Protein AF-0000000076768843 (afdb_homodimer)

Radius of gyration: 20.79 Å; Cα contacts (8 Å, |Δi|>4): 645; chains: 2; bounding box: 38×61×47 Å

Solvent-accessible surface area (backbone atoms only — not comparable to full-atom values): 15552 Å² total; per-residue (Å²): 114,52,64,66,60,88,58,56,48,59,50,35,36,60,48,78,39,73,92,72,39,29,38,36,39,28,27,37,44,60,43,78,87,38,67,31,44,50,53,32,67,60,35,34,80,82,42,64,32,81,47,98,93,31,32,27,40,37,22,38,43,51,26,18,52,49,50,48,65,72,40,31,65,60,53,24,51,49,42,67,75,37,71,83,39,30,41,36,27,23,18,32,33,56,12,6,32,27,20,50,36,32,46,52,53,42,62,76,40,32,72,73,41,51,86,57,49,66,92,40,39,36,20,48,18,36,44,46,38,73,44,57,32,67,71,47,52,60,74,39,47,87,35,44,45,71,47,58,81,59,84,69,115,114,51,67,64,61,88,58,56,46,57,50,37,37,61,48,79,39,73,92,72,38,28,38,37,39,28,27,38,46,62,42,77,85,38,68,32,46,50,53,32,67,64,34,33,80,84,44,62,32,80,48,96,94,31,32,26,39,38,22,38,43,51,26,18,51,49,50,47,67,71,40,32,65,60,51,25,51,50,43,67,76,38,70,84,39,30,41,36,26,24,18,32,33,56,12,6,33,26,20,50,37,30,46,53,54,41,62,77,39,31,72,71,38,51,86,58,49,65,92,40,38,36,23,48,18,35,42,47,37,72,45,58,32,67,71,46,53,60,72,40,47,88,34,46,46,72,45,56,82,60,83,65,116

InterPro domains:
  IPR002921 Fungal lipase-type domain [PF01764] (24-148)
  IPR029058 Alpha/Beta hydrolase fold [G3DSA:3.40.50.1820] (6-151)
  IPR029058 Alpha/Beta hydrolase fold [SSF53474] (10-149)

Secondary structure (DSSP, 8-state):
-----TTTS--EEEEEEGGGTEEEEEE----TT-HHHHHHHH--TTSEEEETTEEEEHHHHHHHHHHHHHHHHHHHHHHHH-TT-EEEEEEETHHHHHHHHHHHHHHHTGGGGSS--GGGEEEEEES----B-HHHHHHTTTTEEEE--TT--/-----TTTS--EEEEEEGGGTEEEEEE----TT-HHHHHHHH--TTSEEEETTEEEEHHHHHHHHHHHHHHHHHHHHHHHH-TT-EEEEEEETHHHHHHHHHHHHHHHTGGGGSS--GGGEEEEEES----B-HHHHHHTTTTEEEE--TT--

Nearest PDB structures (foldseek):
  5tgl-assembly1_A-2  TM=8.351E-01  e=5.893E-08  Rhizomucor miehei
  6qpr-assembly1_A  TM=7.717E-01  e=6.821E-07  Rhizomucor miehei
  3tgl-assembly1_A  TM=6.977E-01  e=1.549E-07  Rhizomucor miehei
  5ap9-assembly1_A  TM=7.609E-01  e=1.504E-05  Thermomyces lanuginosus
  3g7n-assembly1_A  TM=5.847E-01  e=2.362E-05  Penicillium expansum

Foldseek 3Di:
DQPPDAQQFATWDWDADVVQQAIEIEGEAADPPHVSSVVLVPQQVVPFDDDPNWGFRPSLLRSLVVCCVVCLVVLLVVCVVRVPGAYEYEYEASSLSNSVSNLVVCQVVVVSSPPDHNQRAAYEYEQYDPTIDPVVCVVCVNRYHYDYPPPPD/DQPPDAQQFATWDWDADVVQQAIEIEGEAADPPHVSSVVLVPQQVVPFDDDPNWTFRPSLLRSLVVCCVVCLVVLLVVCVVRVPGAYEYEYEASSLSNSVSNLVVCQVVVVSSPPDHNQRAAYEYEQYDPTIDPVVCVVCVNRYHYDYPPPPD

Structure (mmCIF, N/CA/C/O backbone):
data_AF-0000000076768843-model_v1
#
loop_
_entity.id
_entity.type
_entity.pdbx_description
1 polymer 'Fungal lipase-type domain-containing protein'
#
loop_
_atom_site.group_PDB
_atom_site.id
_atom_site.type_symbol
_atom_site.label_atom_id
_atom_site.label_alt_id
_atom_site.label_comp_id
_atom_site.label_asym_id
_atom_site.label_entity_id
_atom_site.label_seq_id
_atom_site.pdbx_PDB_ins_code
_atom_site.Cartn_x
_atom_site.Cartn_y
_atom_site.Cartn_z
_atom_site.occupancy
_atom_site.B_iso_or_equiv
_atom_site.auth_seq_id
_atom_site.auth_comp_id
_atom_site.auth_asym_id
_atom_site.auth_atom_id
_atom_site.p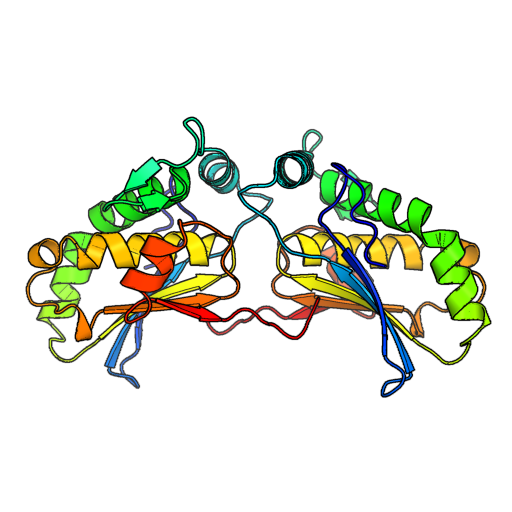dbx_PDB_model_num
ATOM 1 N N . MET A 1 1 ? 18.766 -14.758 -4.762 1 27.73 1 MET A N 1
ATOM 2 C CA . MET A 1 1 ? 19.078 -13.766 -5.781 1 27.73 1 MET A CA 1
ATOM 3 C C . MET A 1 1 ? 17.828 -13.07 -6.285 1 27.73 1 MET A C 1
ATOM 5 O O . MET A 1 1 ? 16.906 -13.727 -6.789 1 27.73 1 MET A O 1
ATOM 9 N N . GLY A 1 2 ? 17.281 -12.133 -5.582 1 39.41 2 GLY A N 1
ATOM 10 C CA . GLY A 1 2 ? 16.156 -11.344 -6.027 1 39.41 2 GLY A CA 1
ATOM 11 C C . GLY A 1 2 ? 16.344 -10.75 -7.41 1 39.41 2 GLY A C 1
ATOM 12 O O . GLY A 1 2 ? 17.297 -10.008 -7.648 1 39.41 2 GLY A O 1
ATOM 13 N N . THR A 1 3 ? 16.141 -11.5 -8.484 1 38.72 3 THR A N 1
ATOM 14 C CA . THR A 1 3 ? 16.234 -10.938 -9.828 1 38.72 3 THR A CA 1
ATOM 15 C C . THR A 1 3 ? 15.281 -9.766 -10 1 38.72 3 THR A C 1
ATOM 17 O O . THR A 1 3 ? 14.086 -9.891 -9.742 1 38.72 3 THR A O 1
ATOM 20 N N . ILE A 1 4 ? 15.773 -8.633 -9.773 1 44.97 4 ILE A N 1
ATOM 21 C CA . ILE A 1 4 ? 15.016 -7.438 -10.117 1 44.97 4 ILE A CA 1
ATOM 22 C C . ILE A 1 4 ? 14.805 -7.379 -11.625 1 44.97 4 ILE A C 1
ATOM 24 O O . ILE A 1 4 ? 15.766 -7.387 -12.398 1 44.97 4 ILE A O 1
ATOM 28 N N . CYS A 1 5 ? 13.82 -8.055 -12.258 1 49.56 5 CYS A N 1
ATOM 29 C CA . CYS A 1 5 ? 13.539 -7.871 -13.672 1 49.56 5 CYS A CA 1
ATOM 30 C C . CYS A 1 5 ? 13 -6.473 -13.953 1 49.56 5 CYS A C 1
ATOM 32 O O . CYS A 1 5 ? 12.047 -6.027 -13.305 1 49.56 5 CYS A O 1
ATOM 34 N N . PRO A 1 6 ? 13.641 -5.715 -14.773 1 53.34 6 PRO A N 1
ATOM 35 C CA . PRO A 1 6 ? 13.344 -4.305 -15.031 1 53.34 6 PRO A CA 1
ATOM 36 C C . PRO A 1 6 ? 12 -4.098 -15.734 1 53.34 6 PRO A C 1
ATOM 38 O O . PRO A 1 6 ? 11.672 -4.824 -16.672 1 53.34 6 PRO A O 1
ATOM 41 N N . GLY A 1 7 ? 10.906 -3.617 -15.125 1 65.25 7 GLY A N 1
ATOM 42 C CA . GLY A 1 7 ? 9.859 -2.822 -15.75 1 65.25 7 GLY A CA 1
ATOM 43 C C . GLY A 1 7 ? 8.516 -3.529 -15.797 1 65.25 7 GLY A C 1
ATOM 44 O O . GLY A 1 7 ? 7.508 -2.934 -16.188 1 65.25 7 GLY A O 1
ATOM 45 N N . ARG A 1 8 ? 8.477 -4.895 -15.367 1 81.44 8 ARG A N 1
ATOM 46 C CA . ARG A 1 8 ? 7.188 -5.527 -15.625 1 81.44 8 ARG A CA 1
ATOM 47 C C . ARG A 1 8 ? 6.457 -5.828 -14.32 1 81.44 8 ARG A C 1
ATOM 49 O O . ARG A 1 8 ? 5.238 -6.02 -14.32 1 81.44 8 ARG A O 1
ATOM 56 N N . VAL A 1 9 ? 7.195 -5.863 -13.281 1 93.19 9 VAL A N 1
ATOM 57 C CA . VAL A 1 9 ? 6.633 -6.176 -11.969 1 93.19 9 VAL A CA 1
ATOM 58 C C . VAL A 1 9 ? 7.441 -5.473 -10.883 1 93.19 9 VAL A C 1
ATOM 60 O O . VAL A 1 9 ? 8.555 -5 -11.133 1 93.19 9 VAL A O 1
ATOM 63 N N . THR A 1 10 ? 6.832 -5.379 -9.734 1 92.88 10 THR A N 1
ATOM 64 C CA . THR A 1 10 ? 7.586 -4.852 -8.602 1 92.88 10 THR A CA 1
ATOM 65 C C . THR A 1 10 ? 8.734 -5.789 -8.234 1 92.88 10 THR A C 1
ATOM 67 O O . THR A 1 10 ? 8.68 -6.988 -8.523 1 92.88 10 THR A O 1
ATOM 70 N N . PRO A 1 11 ? 9.758 -5.215 -7.621 1 92.88 11 PRO A N 1
ATOM 71 C CA . PRO A 1 11 ? 10.852 -6.09 -7.188 1 92.88 11 PRO A CA 1
ATOM 72 C C . PRO A 1 11 ? 10.375 -7.223 -6.285 1 92.88 11 PRO A C 1
ATOM 74 O O . PRO A 1 11 ? 9.43 -7.047 -5.508 1 92.88 11 PRO A O 1
ATOM 77 N N . TYR A 1 12 ? 11 -8.391 -6.441 1 95.75 12 TYR A N 1
ATOM 78 C CA . TYR A 1 12 ? 10.648 -9.539 -5.625 1 95.75 12 TYR A CA 1
ATOM 79 C C . TYR A 1 12 ? 11.867 -10.406 -5.348 1 95.75 12 TYR A C 1
ATOM 81 O O . TYR A 1 12 ? 12.93 -10.195 -5.93 1 95.75 12 TYR A O 1
ATOM 89 N N . LEU A 1 13 ? 11.711 -11.273 -4.355 1 96.44 13 LEU A N 1
ATOM 90 C CA . LEU A 1 13 ? 12.758 -12.234 -4.027 1 96.44 13 LEU A CA 1
ATOM 91 C C . LEU A 1 13 ? 12.156 -13.609 -3.719 1 96.44 13 LEU A C 1
ATOM 93 O O . LEU A 1 13 ? 11.023 -13.703 -3.25 1 96.44 13 LEU A O 1
ATOM 97 N N . VAL A 1 14 ? 12.945 -14.656 -4.078 1 97.75 14 VAL A N 1
ATOM 98 C CA . VAL A 1 14 ? 12.617 -16.031 -3.697 1 97.75 14 VAL A CA 1
ATOM 99 C C . VAL A 1 14 ? 13.625 -16.531 -2.662 1 97.75 14 VAL A C 1
ATOM 101 O O . VAL A 1 14 ? 14.836 -16.375 -2.842 1 97.75 14 VAL A O 1
ATOM 104 N N . TYR A 1 15 ? 13.031 -17.047 -1.556 1 97.5 15 TYR A N 1
ATOM 105 C CA . TYR A 1 15 ? 13.945 -17.594 -0.556 1 97.5 15 TYR A CA 1
ATOM 106 C C . TYR A 1 15 ? 13.344 -18.797 0.142 1 97.5 15 TYR A C 1
ATOM 108 O O . TYR A 1 15 ? 12.133 -19.031 0.067 1 97.5 15 TYR A O 1
ATOM 116 N N . LEU A 1 16 ? 14.242 -19.562 0.798 1 98 16 LEU A N 1
ATOM 117 C CA . LEU A 1 16 ? 13.828 -20.75 1.552 1 98 16 LEU A CA 1
ATOM 118 C C . LEU A 1 16 ? 13.734 -20.438 3.041 1 98 16 LEU A C 1
ATOM 120 O O . LEU A 1 16 ? 14.664 -19.875 3.623 1 98 16 LEU A O 1
ATOM 124 N N . ASP A 1 17 ? 12.57 -20.688 3.59 1 97.94 17 ASP A N 1
ATOM 125 C CA . ASP A 1 17 ? 12.398 -20.656 5.039 1 97.94 17 ASP A CA 1
ATOM 126 C C . ASP A 1 17 ? 12.391 -22.078 5.613 1 97.94 17 ASP A C 1
ATOM 128 O O . ASP A 1 17 ? 11.328 -22.641 5.859 1 97.94 17 ASP A O 1
ATOM 132 N N . HIS A 1 18 ? 13.547 -22.625 5.953 1 97.94 18 HIS A N 1
ATOM 133 C CA . HIS A 1 18 ? 13.688 -24 6.406 1 97.94 18 HIS A CA 1
ATOM 134 C C . HIS A 1 18 ? 13 -24.219 7.75 1 97.94 18 HIS A C 1
ATOM 136 O O . HIS A 1 18 ? 12.445 -25.281 8.016 1 97.94 18 HIS A O 1
ATOM 142 N N . ALA A 1 19 ? 13 -23.188 8.516 1 98.06 19 ALA A N 1
ATOM 143 C CA . ALA A 1 19 ? 12.383 -23.297 9.836 1 98.06 19 ALA A CA 1
ATOM 144 C C . ALA A 1 19 ? 10.891 -23.609 9.727 1 98.06 19 ALA A C 1
ATOM 146 O O . ALA A 1 19 ? 10.328 -24.297 10.578 1 98.06 19 ALA A O 1
ATOM 147 N N . HIS A 1 20 ? 10.297 -23.203 8.664 1 97.88 20 HIS A N 1
ATOM 148 C CA . HIS A 1 20 ? 8.867 -23.406 8.492 1 97.88 20 HIS A CA 1
ATOM 149 C C . HIS A 1 20 ? 8.578 -24.281 7.281 1 97.88 20 HIS A C 1
ATOM 151 O O . HIS A 1 20 ? 7.43 -24.391 6.84 1 97.88 20 HIS A O 1
ATOM 157 N N . ALA A 1 21 ? 9.625 -24.859 6.707 1 98.19 21 ALA A N 1
ATOM 158 C CA . ALA A 1 21 ? 9.5 -25.703 5.523 1 98.19 21 ALA A CA 1
ATOM 159 C C . ALA A 1 21 ? 8.68 -25 4.438 1 98.19 21 ALA A C 1
ATOM 161 O O . ALA A 1 21 ? 7.652 -25.516 4 1 98.19 21 ALA A O 1
ATOM 162 N N . ASP A 1 22 ? 9.281 -23.844 4.008 1 98.5 22 ASP A N 1
ATOM 163 C CA . ASP A 1 22 ? 8.508 -23 3.111 1 98.5 22 ASP A CA 1
ATOM 164 C C . ASP A 1 22 ? 9.406 -22.375 2.035 1 98.5 22 ASP A C 1
ATOM 166 O O . ASP A 1 22 ? 10.531 -21.969 2.316 1 98.5 22 ASP A O 1
ATOM 170 N N . ILE A 1 23 ? 8.93 -22.469 0.828 1 98.38 23 ILE A N 1
ATOM 171 C CA . ILE A 1 23 ? 9.453 -21.672 -0.27 1 98.38 23 ILE A CA 1
ATOM 172 C C . ILE A 1 23 ? 8.641 -20.375 -0.39 1 98.38 23 ILE A C 1
ATOM 174 O O . ILE A 1 23 ? 7.426 -20.422 -0.604 1 98.38 23 ILE A O 1
ATOM 178 N N . VAL A 1 24 ? 9.328 -19.219 -0.281 1 98.56 24 VAL A N 1
ATOM 179 C CA . VAL A 1 24 ? 8.602 -17.953 -0.206 1 98.56 24 VAL A CA 1
ATOM 180 C C . VAL A 1 24 ? 9.016 -17.047 -1.36 1 98.56 24 VAL A C 1
ATOM 182 O O . VAL A 1 24 ? 10.211 -16.891 -1.64 1 98.56 24 VAL A O 1
ATOM 185 N N . LEU A 1 25 ? 8.102 -16.562 -2.121 1 98.19 25 LEU A N 1
ATOM 186 C CA . LEU A 1 25 ? 8.289 -15.453 -3.047 1 98.19 25 LEU A CA 1
ATOM 187 C C . LEU A 1 25 ? 7.613 -14.188 -2.527 1 98.19 25 LEU A C 1
ATOM 189 O O . LEU A 1 25 ? 6.391 -14.148 -2.391 1 98.19 25 LEU A O 1
ATOM 193 N N . ALA A 1 26 ? 8.406 -13.195 -2.244 1 97.19 26 ALA A N 1
ATOM 194 C CA . ALA A 1 26 ? 7.922 -11.961 -1.631 1 97.19 26 ALA A CA 1
ATOM 195 C C . ALA A 1 26 ? 8.047 -10.781 -2.594 1 97.19 26 ALA A C 1
ATOM 197 O O . ALA A 1 26 ? 9.102 -10.578 -3.199 1 97.19 26 ALA A O 1
ATOM 198 N N . LEU A 1 27 ? 6.961 -10.047 -2.654 1 95.56 27 LEU A N 1
ATOM 199 C CA . LEU A 1 27 ? 6.906 -8.922 -3.582 1 95.56 27 LEU A CA 1
ATOM 200 C C . LEU A 1 27 ? 6.863 -7.598 -2.83 1 95.56 27 LEU A C 1
ATOM 202 O O . LEU A 1 27 ? 6.113 -7.453 -1.862 1 95.56 27 LEU A O 1
ATOM 206 N N . ARG A 1 28 ? 7.672 -6.703 -3.363 1 91.75 28 ARG A N 1
ATOM 207 C CA . ARG A 1 28 ? 7.727 -5.363 -2.791 1 91.75 28 ARG A CA 1
ATOM 208 C C . ARG A 1 28 ? 6.488 -4.555 -3.172 1 91.75 28 ARG A C 1
ATOM 210 O O . ARG A 1 28 ? 5.91 -4.762 -4.242 1 91.75 28 ARG A O 1
ATOM 217 N N . GLY A 1 29 ? 6.125 -3.602 -2.342 1 91.81 29 GLY A N 1
ATOM 218 C CA . GLY A 1 29 ? 5.039 -2.68 -2.633 1 91.81 29 GLY A CA 1
ATOM 219 C C . GLY A 1 29 ? 5.414 -1.619 -3.65 1 91.81 29 GLY A C 1
ATOM 220 O O . GLY A 1 29 ? 6.539 -1.599 -4.148 1 91.81 29 GLY A O 1
ATOM 221 N N . PHE A 1 30 ? 4.434 -0.748 -3.824 1 90.62 30 PHE A N 1
ATOM 222 C CA . PHE A 1 30 ? 4.602 0.319 -4.805 1 90.62 30 PHE A CA 1
ATOM 223 C C . PHE A 1 30 ? 5.73 1.256 -4.398 1 90.62 30 PHE A C 1
ATOM 225 O O . PHE A 1 30 ? 5.852 1.62 -3.227 1 90.62 30 PHE A O 1
ATOM 232 N N . ASN A 1 31 ? 6.512 1.598 -5.336 1 88.69 31 ASN A N 1
ATOM 233 C CA . ASN A 1 31 ? 7.59 2.568 -5.168 1 88.69 31 ASN A CA 1
ATOM 234 C C . ASN A 1 31 ? 7.375 3.801 -6.043 1 88.69 31 ASN A C 1
ATOM 236 O O . ASN A 1 31 ? 7.438 3.719 -7.27 1 88.69 31 ASN A O 1
ATOM 240 N N . LEU A 1 32 ? 7.188 4.902 -5.355 1 88.31 32 LEU A N 1
ATOM 241 C CA . LEU A 1 32 ? 6.871 6.156 -6.031 1 88.31 32 LEU A CA 1
ATOM 242 C C . LEU A 1 32 ? 7.992 6.566 -6.977 1 88.31 32 LEU A C 1
ATOM 244 O O . LEU A 1 32 ? 7.789 7.398 -7.867 1 88.31 32 LEU A O 1
ATOM 248 N N . GLY A 1 33 ? 9.188 6.082 -6.812 1 84.19 33 GLY A N 1
ATOM 249 C CA . GLY A 1 33 ? 10.328 6.453 -7.633 1 84.19 33 GLY A CA 1
ATOM 250 C C . GLY A 1 33 ? 10.562 5.504 -8.797 1 84.19 33 GLY A C 1
ATOM 251 O O . GLY A 1 33 ? 11.5 5.684 -9.57 1 84.19 33 GLY A O 1
ATOM 252 N N . ARG A 1 34 ? 9.695 4.547 -8.953 1 87.94 34 ARG A N 1
ATOM 253 C CA . ARG A 1 34 ? 9.898 3.527 -9.977 1 87.94 34 ARG A CA 1
ATOM 254 C C . ARG A 1 34 ? 8.836 3.629 -11.07 1 87.94 34 ARG A C 1
ATOM 256 O O . ARG A 1 34 ? 7.664 3.318 -10.836 1 87.94 34 ARG A O 1
ATOM 263 N N . GLU A 1 35 ? 9.234 3.877 -12.289 1 87 35 GLU A N 1
ATOM 264 C CA . GLU A 1 35 ? 8.328 4.078 -13.422 1 87 35 GLU A CA 1
ATOM 265 C C . GLU A 1 35 ? 7.57 2.795 -13.758 1 87 35 GLU A C 1
ATOM 267 O O . GLU A 1 35 ? 6.406 2.84 -14.156 1 87 35 GLU A O 1
ATOM 272 N N . SER A 1 36 ? 8.227 1.713 -13.602 1 90.06 36 SER A N 1
ATOM 273 C CA . SER A 1 36 ? 7.605 0.437 -13.945 1 90.06 36 SER A CA 1
ATOM 274 C C . SER A 1 36 ? 6.426 0.131 -13.023 1 90.06 36 SER A C 1
ATOM 276 O O . SER A 1 36 ? 5.449 -0.489 -13.453 1 90.06 36 SER A O 1
ATOM 278 N N . ASP A 1 37 ? 6.543 0.549 -11.82 1 90.81 37 ASP A N 1
ATOM 279 C CA . ASP A 1 37 ? 5.434 0.345 -10.891 1 90.81 37 ASP A CA 1
ATOM 280 C C . ASP A 1 37 ? 4.211 1.151 -11.312 1 90.81 37 ASP A C 1
ATOM 282 O O . ASP A 1 37 ? 3.074 0.696 -11.156 1 90.81 37 ASP A O 1
ATOM 286 N N . TYR A 1 38 ? 4.48 2.312 -11.914 1 89.31 38 TYR A N 1
ATOM 287 C CA . TYR A 1 38 ? 3.381 3.111 -12.445 1 89.31 38 TYR A CA 1
ATOM 288 C C . TYR A 1 38 ? 2.74 2.426 -13.648 1 89.31 38 TYR A C 1
ATOM 290 O O . TYR A 1 38 ? 1.514 2.381 -13.766 1 89.31 38 TYR A O 1
ATOM 298 N N . ALA A 1 39 ? 3.611 1.965 -14.461 1 89.94 39 ALA A N 1
ATOM 299 C CA . ALA A 1 39 ? 3.105 1.291 -15.656 1 89.94 39 ALA A CA 1
ATOM 300 C C . ALA A 1 39 ? 2.223 0.104 -15.281 1 89.94 39 ALA A C 1
ATOM 302 O O . ALA A 1 39 ? 1.164 -0.102 -15.883 1 89.94 39 ALA A O 1
ATOM 303 N N . LEU A 1 40 ? 2.619 -0.631 -14.289 1 91 40 LEU A N 1
ATOM 304 C CA . LEU A 1 40 ? 1.867 -1.772 -13.781 1 91 40 LEU A CA 1
ATOM 305 C C . LEU A 1 40 ? 0.515 -1.331 -13.234 1 91 40 LEU A C 1
ATOM 307 O O . LEU A 1 40 ? -0.517 -1.918 -13.562 1 91 40 LEU A O 1
ATOM 311 N N . LEU A 1 41 ? 0.583 -0.348 -12.492 1 89.44 41 LEU A N 1
ATOM 312 C CA . LEU A 1 41 ? -0.604 0.179 -11.828 1 89.44 41 LEU A CA 1
ATOM 313 C C . LEU A 1 41 ? -1.596 0.734 -12.844 1 89.44 41 LEU A C 1
ATOM 315 O O . LEU A 1 41 ? -2.809 0.568 -12.688 1 89.44 41 LEU A O 1
ATOM 319 N N . LEU A 1 42 ? -1.093 1.28 -13.867 1 89.38 42 LEU A N 1
ATOM 320 C CA . LEU A 1 42 ? -1.926 2.008 -14.82 1 89.38 42 LEU A CA 1
ATOM 321 C C . LEU A 1 42 ? -2.455 1.072 -15.898 1 89.38 42 LEU A C 1
ATOM 323 O O . LEU A 1 42 ? -3.344 1.447 -16.672 1 89.38 42 LEU A O 1
ATOM 327 N N . ASP A 1 43 ? -1.89 -0.023 -15.852 1 87.75 43 ASP A N 1
ATOM 328 C CA . ASP A 1 43 ? -2.336 -0.99 -16.844 1 87.75 43 ASP A CA 1
ATOM 329 C C . ASP A 1 43 ? -3.648 -1.646 -16.422 1 87.75 43 ASP A C 1
ATOM 331 O O . ASP A 1 43 ? -3.652 -2.768 -15.914 1 87.75 43 ASP A O 1
ATOM 335 N N . ASN A 1 44 ? -4.668 -0.876 -16.422 1 77.56 44 ASN A N 1
ATOM 336 C CA . ASN A 1 44 ? -5.992 -1.432 -16.156 1 77.56 44 ASN A CA 1
ATOM 337 C C . ASN A 1 44 ? -6.965 -1.093 -17.281 1 77.56 44 ASN A C 1
ATOM 339 O O . ASN A 1 44 ? -8.18 -1.076 -17.078 1 77.56 44 ASN A O 1
ATOM 343 N N . ARG A 1 45 ? -6.332 -0.437 -18.531 1 57.78 45 ARG A N 1
ATOM 344 C CA . ARG A 1 45 ? -7.082 0.083 -19.672 1 57.78 45 ARG A CA 1
ATOM 345 C C . ARG A 1 45 ? -8.383 -0.691 -19.859 1 57.78 45 ARG A C 1
ATOM 347 O O . ARG A 1 45 ? -9.406 -0.111 -20.219 1 57.78 45 ARG A O 1
ATOM 354 N N . LEU A 1 46 ? -8.219 -1.842 -20.188 1 48.28 46 LEU A N 1
ATOM 355 C CA . LEU A 1 46 ? -9.492 -2.404 -20.609 1 48.28 46 LEU A CA 1
ATOM 356 C C . LEU A 1 46 ? -10.398 -2.641 -19.406 1 48.28 46 LEU A C 1
ATOM 358 O O . LEU A 1 46 ? -11.422 -3.326 -19.516 1 48.28 46 LEU A O 1
ATOM 362 N N . GLY A 1 47 ? -10.234 -1.976 -18.281 1 56.09 47 GLY A N 1
ATOM 363 C CA . GLY A 1 47 ? -11.102 -2.383 -17.188 1 56.09 47 GLY A CA 1
ATOM 364 C C . GLY A 1 47 ? -10.602 -3.615 -16.453 1 56.09 47 GLY A C 1
ATOM 365 O O . GLY A 1 47 ? -9.398 -3.877 -16.422 1 56.09 47 GLY A O 1
ATOM 366 N N . LYS A 1 48 ? -11.656 -4.309 -15.82 1 69.19 48 LYS A N 1
ATOM 367 C CA . LYS A 1 48 ? -11.617 -5.656 -15.266 1 69.19 48 LYS A CA 1
ATOM 368 C C . LYS A 1 48 ? -11.391 -6.699 -16.359 1 69.19 48 LYS A C 1
ATOM 370 O O . LYS A 1 48 ? -11.984 -6.613 -17.438 1 69.19 48 LYS A O 1
ATOM 375 N N . ARG A 1 49 ? -10.242 -7.195 -16.344 1 87.19 49 ARG A N 1
ATOM 376 C CA . ARG A 1 49 ? -9.977 -8.375 -17.172 1 87.19 49 ARG A CA 1
ATOM 377 C C . ARG A 1 49 ? -10.742 -9.586 -16.656 1 87.19 49 ARG A C 1
ATOM 379 O O . ARG A 1 49 ? -10.75 -9.852 -15.445 1 87.19 49 ARG A O 1
ATOM 386 N N . CYS A 1 50 ? -11.375 -10.156 -17.703 1 92.38 50 CYS A N 1
ATOM 387 C CA . CYS A 1 50 ? -12.023 -11.406 -17.312 1 92.38 50 CYS A CA 1
ATOM 388 C C . CYS A 1 50 ? -10.992 -12.477 -16.969 1 92.38 50 CYS A C 1
ATOM 390 O O . CYS A 1 50 ? -9.984 -12.617 -17.672 1 92.38 50 CYS A O 1
ATOM 392 N N . PHE A 1 51 ? -11.305 -13.094 -15.844 1 94.19 51 PHE A N 1
ATOM 393 C CA . PHE A 1 51 ? -10.43 -14.156 -15.383 1 94.19 51 PHE A CA 1
ATOM 394 C C . PHE A 1 51 ? -11.188 -15.141 -14.5 1 94.19 51 PHE A C 1
ATOM 396 O O . PHE A 1 51 ? -11.766 -14.758 -13.484 1 94.19 51 PHE A O 1
ATOM 403 N N . ASP A 1 52 ? -11.164 -16.422 -14.961 1 96.94 52 ASP A N 1
ATOM 404 C CA . ASP A 1 52 ? -11.727 -17.516 -14.188 1 96.94 52 ASP A CA 1
ATOM 405 C C . ASP A 1 52 ? -13.141 -17.188 -13.703 1 96.94 52 ASP A C 1
ATOM 407 O O . ASP A 1 52 ? -13.461 -17.391 -12.531 1 96.94 52 ASP A O 1
ATOM 411 N N . GLY A 1 53 ? -13.938 -16.641 -14.594 1 95.94 53 GLY A N 1
ATOM 412 C CA . GLY A 1 53 ? -15.336 -16.375 -14.305 1 95.94 53 GLY A CA 1
ATOM 413 C C . GLY A 1 53 ? -15.555 -15.094 -13.531 1 95.94 53 GLY A C 1
ATOM 414 O O . GLY A 1 53 ? -16.672 -14.797 -13.109 1 95.94 53 GLY A O 1
ATOM 415 N N . GLY A 1 54 ? -14.492 -14.391 -13.242 1 95.5 54 GLY A N 1
ATOM 416 C CA . GLY A 1 54 ? -14.555 -13.094 -12.586 1 95.5 54 GLY A CA 1
ATOM 417 C C . GLY A 1 54 ? -13.711 -12.031 -13.266 1 95.5 54 GLY A C 1
ATOM 418 O O . GLY A 1 54 ? -13.508 -12.078 -14.477 1 95.5 54 GLY A O 1
ATOM 419 N N . TYR A 1 55 ? -13.422 -11.031 -12.453 1 93.75 55 TYR A N 1
ATOM 420 C CA . TYR A 1 55 ? -12.641 -9.93 -12.992 1 93.75 55 TYR A CA 1
ATOM 421 C C . TYR A 1 55 ? -11.438 -9.625 -12.102 1 93.75 55 TYR A C 1
ATOM 423 O O . TYR A 1 55 ? -11.516 -9.758 -10.883 1 93.75 55 TYR A O 1
ATOM 431 N N . VAL A 1 56 ? -10.344 -9.234 -12.781 1 94.81 56 VAL A N 1
ATOM 432 C CA . VAL A 1 56 ? -9.133 -8.875 -12.062 1 94.81 56 VAL A CA 1
ATOM 433 C C . VAL A 1 56 ? -8.5 -7.641 -12.703 1 94.81 56 VAL A C 1
ATOM 435 O O . VAL A 1 56 ? -8.875 -7.242 -13.812 1 94.81 56 VAL A O 1
ATOM 438 N N . HIS A 1 57 ? -7.664 -7.012 -11.977 1 94.06 57 HIS A N 1
ATOM 439 C CA . HIS A 1 57 ? -6.848 -5.93 -12.516 1 94.06 57 HIS A CA 1
ATOM 440 C C . HIS A 1 57 ? -5.859 -6.457 -13.555 1 94.06 57 HIS A C 1
ATOM 442 O O . HIS A 1 57 ? -5.027 -7.312 -13.242 1 94.06 57 HIS A O 1
ATOM 448 N N . ASN A 1 58 ? -5.82 -5.891 -14.688 1 93.44 58 ASN A N 1
ATOM 449 C CA . ASN A 1 58 ? -5.074 -6.43 -15.828 1 93.44 58 ASN A CA 1
ATOM 450 C C . ASN A 1 58 ? -3.57 -6.363 -15.586 1 93.44 58 ASN A C 1
ATOM 452 O O . ASN A 1 58 ? -2.854 -7.332 -15.844 1 93.44 58 ASN A O 1
ATOM 456 N N . GLY A 1 59 ? -3.096 -5.246 -15.141 1 93.5 59 GLY A N 1
ATOM 457 C CA . GLY A 1 59 ? -1.673 -5.082 -14.891 1 93.5 59 GLY A CA 1
ATOM 458 C C . GLY A 1 59 ? -1.129 -6.062 -13.867 1 93.5 59 GLY A C 1
ATOM 459 O O . GLY A 1 59 ? -0.041 -6.613 -14.047 1 93.5 59 GLY A O 1
ATOM 460 N N . LEU A 1 60 ? -1.898 -6.25 -12.844 1 95.25 60 LEU A N 1
ATOM 461 C CA . LEU A 1 60 ? -1.475 -7.176 -11.797 1 95.25 60 LEU A CA 1
ATOM 462 C C . LEU A 1 60 ? -1.455 -8.609 -12.32 1 95.25 60 LEU A C 1
ATOM 464 O O . LEU A 1 60 ? -0.54 -9.375 -12.008 1 95.25 60 LEU A O 1
ATOM 468 N N . LEU A 1 61 ? -2.422 -8.938 -13.117 1 95.25 61 LEU A N 1
ATOM 469 C CA . LEU A 1 61 ? -2.463 -10.281 -13.695 1 95.25 61 LEU A CA 1
ATOM 470 C C . LEU A 1 61 ? -1.282 -10.5 -14.633 1 95.25 61 LEU A C 1
ATOM 472 O O . LEU A 1 61 ? -0.636 -11.555 -14.586 1 95.25 61 LEU A O 1
ATOM 476 N N . ARG A 1 62 ? -1.048 -9.562 -15.438 1 94 62 ARG A N 1
ATOM 477 C CA . ARG A 1 62 ? 0.079 -9.672 -16.359 1 94 62 ARG A CA 1
ATOM 478 C C . ARG A 1 62 ? 1.396 -9.805 -15.602 1 94 62 ARG A C 1
ATOM 480 O O . ARG A 1 62 ? 2.256 -10.602 -15.977 1 94 62 ARG A O 1
ATOM 487 N N . ALA A 1 63 ? 1.528 -9.016 -14.602 1 95.69 63 ALA A N 1
ATOM 488 C CA . ALA A 1 63 ? 2.727 -9.094 -13.766 1 95.69 63 ALA A CA 1
ATOM 489 C C . ALA A 1 63 ? 2.881 -10.484 -13.156 1 95.69 63 ALA A C 1
ATOM 491 O O . ALA A 1 63 ? 3.977 -11.055 -13.156 1 95.69 63 ALA A O 1
ATOM 492 N N . ALA A 1 64 ? 1.812 -11 -12.688 1 96.69 64 ALA A N 1
ATOM 493 C CA . ALA A 1 64 ? 1.825 -12.336 -12.109 1 96.69 64 ALA A CA 1
ATOM 494 C C . ALA A 1 64 ? 2.244 -13.383 -13.141 1 96.69 64 ALA A C 1
ATOM 496 O O . ALA A 1 64 ? 3.057 -14.258 -12.844 1 96.69 64 ALA A O 1
ATOM 497 N N . GLY A 1 65 ? 1.656 -13.289 -14.281 1 96.31 65 GLY A N 1
ATOM 498 C CA . GLY A 1 65 ? 2.043 -14.195 -15.359 1 96.31 65 GLY A CA 1
ATOM 499 C C . GLY A 1 65 ? 3.52 -14.117 -15.703 1 96.31 65 GLY A C 1
ATOM 500 O O . GLY A 1 65 ? 4.168 -15.141 -15.922 1 96.31 65 GLY A O 1
ATOM 501 N N . TRP A 1 66 ? 3.939 -12.961 -15.734 1 96.19 66 TRP A N 1
ATOM 502 C CA . TRP A 1 66 ? 5.352 -12.75 -16.031 1 96.19 66 TRP A CA 1
ATOM 503 C C . TRP A 1 66 ? 6.234 -13.406 -14.969 1 96.19 66 TRP A C 1
ATOM 505 O O . TRP A 1 66 ? 7.223 -14.062 -15.297 1 96.19 66 TRP A O 1
ATOM 515 N N . VAL A 1 67 ? 5.969 -13.227 -13.711 1 97.19 67 VAL A N 1
ATOM 516 C CA . VAL A 1 67 ? 6.75 -13.805 -12.625 1 97.19 67 VAL A CA 1
ATOM 517 C C . VAL A 1 67 ? 6.734 -15.328 -12.727 1 97.19 67 VAL A C 1
ATOM 519 O O . VAL A 1 67 ? 7.773 -15.977 -12.586 1 97.19 67 VAL A O 1
ATOM 522 N N . LEU A 1 68 ? 5.547 -15.875 -12.961 1 97.12 68 LEU A N 1
ATOM 523 C CA . LEU A 1 68 ? 5.461 -17.328 -13.07 1 97.12 68 LEU A CA 1
ATOM 524 C C . LEU A 1 68 ? 6.332 -17.844 -14.219 1 97.12 68 LEU A C 1
ATOM 526 O O . LEU A 1 68 ? 7.078 -18.812 -14.047 1 97.12 68 LEU A O 1
ATOM 530 N N . ASP A 1 69 ? 6.254 -17.203 -15.32 1 96.12 69 ASP A N 1
ATOM 531 C CA . ASP A 1 69 ? 7.043 -17.625 -16.469 1 96.12 69 ASP A CA 1
ATOM 532 C C . ASP A 1 69 ? 8.539 -17.531 -16.188 1 96.12 69 ASP A C 1
ATOM 534 O O . ASP A 1 69 ? 9.305 -18.438 -16.516 1 96.12 69 ASP A O 1
ATOM 538 N N . ARG A 1 70 ? 8.875 -16.531 -15.578 1 96.25 70 ARG A N 1
ATOM 539 C CA . ARG A 1 70 ? 10.289 -16.281 -15.32 1 96.25 70 ARG A CA 1
ATOM 540 C C . ARG A 1 70 ? 10.836 -17.234 -14.266 1 96.25 70 ARG A C 1
ATOM 542 O O . ARG A 1 70 ? 11.984 -17.672 -14.352 1 96.25 70 ARG A O 1
ATOM 549 N N . GLU A 1 71 ? 10.055 -17.469 -13.234 1 97.12 71 GLU A N 1
ATOM 550 C CA . GLU A 1 71 ? 10.555 -18.203 -12.078 1 97.12 71 GLU A CA 1
ATOM 551 C C . GLU A 1 71 ? 10.109 -19.656 -12.117 1 97.12 71 GLU A C 1
ATOM 553 O O . GLU A 1 71 ? 10.375 -20.422 -11.188 1 97.12 71 GLU A O 1
ATOM 558 N N . CYS A 1 72 ? 9.492 -20.078 -13.156 1 96.69 72 CYS A N 1
ATOM 559 C CA . CYS A 1 72 ? 8.891 -21.406 -13.234 1 96.69 72 CYS A CA 1
ATOM 560 C C . CYS A 1 72 ? 9.93 -22.484 -12.969 1 96.69 72 CYS A C 1
ATOM 562 O O . CYS A 1 72 ? 9.719 -23.359 -12.133 1 96.69 72 CYS A O 1
ATOM 564 N N . ASP A 1 73 ? 11.023 -22.438 -13.633 1 96.94 73 ASP A N 1
ATOM 565 C CA . ASP A 1 73 ? 12.055 -23.469 -13.492 1 96.94 73 ASP A CA 1
ATOM 566 C C . ASP A 1 73 ? 12.625 -23.484 -12.078 1 96.94 73 ASP A C 1
ATOM 568 O O . ASP A 1 73 ? 12.82 -24.547 -11.492 1 96.94 73 ASP A O 1
ATOM 572 N N . LEU A 1 74 ? 12.852 -22.312 -11.609 1 97.56 74 LEU A N 1
ATOM 573 C CA . LEU A 1 74 ? 13.398 -22.219 -10.258 1 97.56 74 LEU A CA 1
ATOM 574 C C . LEU A 1 74 ? 12.43 -22.812 -9.242 1 97.56 74 LEU A C 1
ATOM 576 O O . LEU A 1 74 ? 12.828 -23.609 -8.391 1 97.56 74 LEU A O 1
ATOM 580 N N . LEU A 1 75 ? 11.227 -22.438 -9.367 1 97.5 75 LEU A N 1
ATOM 581 C CA . LEU A 1 75 ? 10.227 -22.922 -8.414 1 97.5 75 LEU A CA 1
ATOM 582 C C . LEU A 1 75 ? 10.031 -24.422 -8.531 1 97.5 75 LEU A C 1
ATOM 584 O O . LEU A 1 75 ? 9.938 -25.125 -7.52 1 97.5 75 LEU A O 1
ATOM 588 N N . ARG A 1 76 ? 10.039 -24.906 -9.703 1 96.62 76 ARG A N 1
ATOM 589 C CA . ARG A 1 76 ? 9.922 -26.344 -9.938 1 96.62 76 ARG A CA 1
ATOM 590 C C . ARG A 1 76 ? 11.086 -27.094 -9.305 1 96.62 76 ARG A C 1
ATOM 592 O O . ARG A 1 76 ? 10.883 -28.109 -8.625 1 96.62 76 ARG A O 1
ATOM 599 N N . ASP A 1 77 ? 12.211 -26.562 -9.539 1 97.25 77 ASP A N 1
ATOM 600 C CA . ASP A 1 77 ? 13.406 -27.203 -8.992 1 97.25 77 ASP A CA 1
ATOM 601 C C . ASP A 1 77 ? 13.352 -27.234 -7.465 1 97.25 77 ASP A C 1
ATOM 603 O O . ASP A 1 77 ? 13.695 -28.25 -6.852 1 97.25 77 ASP A O 1
ATOM 607 N N . LEU A 1 78 ? 12.992 -26.156 -6.871 1 97.56 78 LEU A N 1
ATOM 608 C CA . LEU A 1 78 ? 12.914 -26.078 -5.418 1 97.56 78 LEU A CA 1
ATOM 609 C C . LEU A 1 78 ? 11.844 -27.031 -4.875 1 97.56 78 LEU A C 1
ATOM 611 O O . LEU A 1 78 ? 12.062 -27.703 -3.863 1 97.56 78 LEU A O 1
ATOM 615 N N . LEU A 1 79 ? 10.75 -27.109 -5.504 1 96.69 79 LEU A N 1
ATOM 616 C CA . LEU A 1 79 ? 9.672 -27.984 -5.07 1 96.69 79 LEU A CA 1
ATOM 617 C C . LEU A 1 79 ? 10.07 -29.453 -5.207 1 96.69 79 LEU A C 1
ATOM 619 O O . LEU A 1 79 ? 9.633 -30.297 -4.422 1 96.69 79 LEU A O 1
ATOM 623 N N . ASP A 1 80 ? 10.891 -29.766 -6.191 1 96.38 80 ASP A N 1
ATOM 624 C CA . ASP A 1 80 ? 11.414 -31.125 -6.352 1 96.38 80 ASP A CA 1
ATOM 625 C C . ASP A 1 80 ? 12.406 -31.469 -5.246 1 96.38 80 ASP A C 1
ATOM 627 O O . ASP A 1 80 ? 12.422 -32.594 -4.734 1 96.38 80 ASP A O 1
ATOM 631 N N . ARG A 1 81 ? 13.227 -30.484 -4.949 1 97.31 81 ARG A N 1
ATOM 632 C CA . ARG A 1 81 ? 14.25 -30.688 -3.934 1 97.31 81 ARG A CA 1
ATOM 633 C C . ARG A 1 81 ? 13.633 -30.766 -2.541 1 97.31 81 ARG A C 1
ATOM 635 O O . ARG A 1 81 ? 14.125 -31.5 -1.681 1 97.31 81 ARG A O 1
ATOM 642 N N . TYR A 1 82 ? 12.562 -30 -2.348 1 97.12 82 TYR A N 1
ATOM 643 C CA . TYR A 1 82 ? 11.898 -29.953 -1.053 1 97.12 82 TYR A CA 1
ATOM 644 C C . TYR A 1 82 ? 10.414 -30.281 -1.195 1 97.12 82 TYR A C 1
ATOM 646 O O . TYR A 1 82 ? 9.562 -29.406 -0.994 1 97.12 82 TYR A O 1
ATOM 654 N N . PRO A 1 83 ? 10.078 -31.516 -1.342 1 95 83 PRO A N 1
ATOM 655 C CA . PRO A 1 83 ? 8.711 -31.906 -1.696 1 95 83 PRO A CA 1
ATOM 656 C C . PRO A 1 83 ? 7.723 -31.688 -0.558 1 95 83 PRO A C 1
ATOM 658 O O . PRO A 1 83 ? 6.508 -31.641 -0.789 1 95 83 PRO A O 1
ATOM 661 N N . ALA A 1 84 ? 8.18 -31.5 0.642 1 95.88 84 ALA A N 1
ATOM 662 C CA . ALA A 1 84 ? 7.285 -31.312 1.779 1 95.88 84 ALA A CA 1
ATOM 663 C C . ALA A 1 84 ? 7.051 -29.828 2.047 1 95.88 84 ALA A C 1
ATOM 665 O O . ALA A 1 84 ? 6.211 -29.469 2.873 1 95.88 84 ALA A O 1
ATOM 666 N N . TYR A 1 85 ? 7.781 -28.922 1.342 1 97.44 85 TYR A N 1
ATOM 667 C CA . TYR A 1 85 ? 7.691 -27.484 1.603 1 97.44 85 TYR A CA 1
ATOM 668 C C . TYR A 1 85 ? 6.418 -26.906 0.997 1 97.44 85 TYR A C 1
ATOM 670 O O . TYR A 1 85 ? 5.961 -27.359 -0.055 1 97.44 85 TYR A O 1
ATOM 678 N N . THR A 1 86 ? 5.898 -25.922 1.685 1 97.94 86 THR A N 1
ATOM 679 C CA . THR A 1 86 ? 4.828 -25.109 1.123 1 97.94 86 THR A CA 1
ATOM 680 C C . THR A 1 86 ? 5.391 -24.047 0.19 1 97.94 86 THR A C 1
ATOM 682 O O . THR A 1 86 ? 6.586 -23.75 0.233 1 97.94 86 THR A O 1
ATOM 685 N N . LEU A 1 87 ? 4.57 -23.625 -0.733 1 98.38 87 LEU A N 1
ATOM 686 C CA . LEU A 1 87 ? 4.852 -22.484 -1.604 1 98.38 87 LEU A CA 1
ATOM 687 C C . LEU A 1 87 ? 4.008 -21.281 -1.215 1 98.38 87 LEU A C 1
ATOM 689 O O . LEU A 1 87 ? 2.779 -21.312 -1.319 1 98.38 87 LEU A O 1
ATOM 693 N N . THR A 1 88 ? 4.688 -20.25 -0.789 1 98.56 88 THR A N 1
ATOM 694 C CA . THR A 1 88 ? 3.99 -19.078 -0.27 1 98.56 88 THR A CA 1
ATOM 695 C C . THR A 1 88 ? 4.332 -17.844 -1.09 1 98.56 88 THR A C 1
ATOM 697 O O . THR A 1 88 ? 5.508 -17.547 -1.331 1 98.56 88 THR A O 1
ATOM 700 N N . PHE A 1 89 ? 3.289 -17.141 -1.517 1 98.38 89 PHE A N 1
ATOM 701 C CA . PHE A 1 89 ? 3.422 -15.805 -2.109 1 98.38 89 PHE A CA 1
ATOM 702 C C . PHE A 1 89 ? 2.967 -14.734 -1.133 1 98.38 89 PHE A C 1
ATOM 704 O O . PHE A 1 89 ? 1.935 -14.875 -0.474 1 98.38 89 PHE A O 1
ATOM 711 N N . THR A 1 90 ? 3.799 -13.656 -1.034 1 97.38 90 THR A N 1
ATOM 712 C CA . THR A 1 90 ? 3.428 -12.602 -0.101 1 97.38 90 THR A CA 1
ATOM 713 C C . THR A 1 90 ? 3.883 -11.242 -0.618 1 97.38 90 THR A C 1
ATOM 715 O O . THR A 1 90 ? 4.719 -11.164 -1.52 1 97.38 90 THR A O 1
ATOM 718 N N . GLY A 1 91 ? 3.279 -10.203 -0.132 1 94.12 91 GLY A N 1
ATOM 719 C CA . GLY A 1 91 ? 3.607 -8.828 -0.481 1 94.12 91 GLY A CA 1
ATOM 720 C C . GLY A 1 91 ? 2.76 -7.805 0.253 1 94.12 91 GLY A C 1
ATOM 721 O O . GLY A 1 91 ? 1.81 -8.164 0.952 1 94.12 91 GLY A O 1
ATOM 722 N N . HIS A 1 92 ? 3.201 -6.68 0.058 1 90.75 92 HIS A N 1
ATOM 723 C CA . HIS A 1 92 ? 2.469 -5.57 0.658 1 90.75 92 HIS A CA 1
ATOM 724 C C . HIS A 1 92 ? 1.887 -4.652 -0.411 1 90.75 92 HIS A C 1
ATOM 726 O O . HIS A 1 92 ? 2.496 -4.457 -1.466 1 90.75 92 HIS A O 1
ATOM 732 N N . SER A 1 93 ? 0.624 -4.07 -0.158 1 91.31 93 SER A N 1
ATOM 733 C CA . SER A 1 93 ? -0.027 -3.1 -1.033 1 91.31 93 SER A CA 1
ATOM 734 C C . SER A 1 93 ? -0.045 -3.586 -2.479 1 91.31 93 SER A C 1
ATOM 736 O O . SER A 1 93 ? -0.675 -4.598 -2.791 1 91.31 93 SER A O 1
ATOM 738 N N . LEU A 1 94 ? 0.713 -2.918 -3.367 1 92.19 94 LEU A N 1
ATOM 739 C CA . LEU A 1 94 ? 0.778 -3.322 -4.77 1 92.19 94 LEU A CA 1
ATOM 740 C C . LEU A 1 94 ? 1.349 -4.73 -4.902 1 92.19 94 LEU A C 1
ATOM 742 O O . LEU A 1 94 ? 0.829 -5.543 -5.668 1 92.19 94 LEU A O 1
ATOM 746 N N . GLY A 1 95 ? 2.355 -4.961 -4.152 1 94.06 95 GLY A N 1
ATOM 747 C CA . GLY A 1 95 ? 2.969 -6.277 -4.16 1 94.06 95 GLY A CA 1
ATOM 748 C C . GLY A 1 95 ? 2.029 -7.375 -3.693 1 94.06 95 GLY A C 1
ATOM 749 O O . GLY A 1 95 ? 2.096 -8.508 -4.184 1 94.06 95 GLY A O 1
ATOM 750 N N . ALA A 1 96 ? 1.182 -7 -2.771 1 95.19 96 ALA A N 1
ATOM 751 C CA . ALA A 1 96 ? 0.19 -7.961 -2.297 1 95.19 96 ALA A CA 1
ATOM 752 C C . ALA A 1 96 ? -0.797 -8.32 -3.402 1 95.19 96 ALA A C 1
ATOM 754 O O . ALA A 1 96 ? -1.258 -9.461 -3.484 1 95.19 96 ALA A O 1
ATOM 755 N N . GLY A 1 97 ? -1.137 -7.359 -4.238 1 94.81 97 GLY A N 1
ATOM 756 C CA . GLY A 1 97 ? -1.979 -7.625 -5.391 1 94.81 97 GLY A CA 1
ATOM 757 C C . GLY A 1 97 ? -1.355 -8.602 -6.375 1 94.81 97 GLY A C 1
ATOM 758 O O . GLY A 1 97 ? -2.018 -9.531 -6.84 1 94.81 97 GLY A O 1
ATOM 759 N N . VAL A 1 98 ? -0.14 -8.391 -6.613 1 96.62 98 VAL A N 1
ATOM 760 C CA . VAL A 1 98 ? 0.561 -9.289 -7.527 1 96.62 98 VAL A CA 1
ATOM 761 C C . VAL A 1 98 ? 0.646 -10.688 -6.914 1 96.62 98 VAL A C 1
ATOM 763 O O . VAL A 1 98 ? 0.446 -11.688 -7.605 1 96.62 98 VAL A O 1
ATOM 766 N N . ALA A 1 99 ? 0.914 -10.727 -5.645 1 97.94 99 ALA A N 1
ATOM 767 C CA . ALA A 1 99 ? 1.002 -12.008 -4.953 1 97.94 99 ALA A CA 1
ATOM 768 C C . ALA A 1 99 ? -0.312 -12.773 -5.055 1 97.94 99 ALA A C 1
ATOM 770 O O . ALA A 1 99 ? -0.314 -13.984 -5.289 1 97.94 99 ALA A O 1
ATOM 771 N N . ALA A 1 100 ? -1.368 -12.062 -4.898 1 97.5 100 ALA A N 1
ATOM 772 C CA . ALA A 1 100 ? -2.686 -12.68 -5.004 1 97.5 100 ALA A CA 1
ATOM 773 C C . ALA A 1 100 ? -2.924 -13.227 -6.41 1 97.5 100 ALA A C 1
ATOM 775 O O . ALA A 1 100 ? -3.357 -14.367 -6.574 1 97.5 100 ALA A O 1
ATOM 776 N N . MET A 1 101 ? -2.605 -12.445 -7.379 1 96.69 101 MET A N 1
ATOM 777 C CA . MET A 1 101 ? -2.766 -12.883 -8.758 1 96.69 101 MET A CA 1
ATOM 778 C C . MET A 1 101 ? -1.888 -14.094 -9.055 1 96.69 101 MET A C 1
ATOM 780 O O . MET A 1 101 ? -2.312 -15.023 -9.734 1 96.69 101 MET A O 1
ATOM 784 N N . LEU A 1 102 ? -0.689 -14.016 -8.547 1 98.25 102 LEU A N 1
ATOM 785 C CA . LEU A 1 102 ? 0.26 -15.109 -8.758 1 98.25 102 LEU A CA 1
ATOM 786 C C . LEU A 1 102 ? -0.266 -16.406 -8.156 1 98.25 102 LEU A C 1
ATOM 788 O O . LEU A 1 102 ? -0.158 -17.469 -8.781 1 98.25 102 LEU A O 1
ATOM 792 N N . THR A 1 103 ? -0.795 -16.297 -7.043 1 98.44 103 THR A N 1
ATOM 793 C CA . THR A 1 103 ? -1.372 -17.484 -6.398 1 98.44 103 THR A CA 1
ATOM 794 C C . THR A 1 103 ? -2.473 -18.078 -7.262 1 98.44 103 THR A C 1
ATOM 796 O O . THR A 1 103 ? -2.508 -19.297 -7.469 1 98.44 103 THR A O 1
ATOM 799 N N . MET A 1 104 ? -3.342 -17.266 -7.789 1 98.06 104 MET A N 1
ATOM 800 C CA . MET A 1 104 ? -4.434 -17.766 -8.633 1 98.06 104 MET A CA 1
ATOM 801 C C . MET A 1 104 ? -3.893 -18.422 -9.898 1 98.06 104 MET A C 1
ATOM 803 O O . MET A 1 104 ? -4.332 -19.516 -10.266 1 98.06 104 MET A O 1
ATOM 807 N N . VAL A 1 105 ? -2.957 -17.797 -10.516 1 97.81 105 VAL A N 1
ATOM 808 C CA . VAL A 1 105 ? -2.418 -18.328 -11.758 1 97.81 105 VAL A CA 1
ATOM 809 C C . VAL A 1 105 ? -1.701 -19.656 -11.477 1 97.81 105 VAL A C 1
ATOM 811 O O . VAL A 1 105 ? -1.788 -20.594 -12.273 1 97.81 105 VAL A O 1
ATOM 814 N N . VAL A 1 106 ? -1.008 -19.734 -10.391 1 98 106 VAL A N 1
ATOM 815 C CA . VAL A 1 106 ? -0.287 -20.953 -10.031 1 98 106 VAL A CA 1
ATOM 816 C C . VAL A 1 106 ? -1.28 -22.078 -9.75 1 98 106 VAL A C 1
ATOM 818 O O . VAL A 1 106 ? -1.117 -23.203 -10.25 1 98 106 VAL A O 1
ATOM 821 N N . VAL A 1 107 ? -2.291 -21.75 -9.016 1 97.75 107 VAL A N 1
ATOM 822 C CA . VAL A 1 107 ? -3.297 -22.75 -8.656 1 97.75 107 VAL A CA 1
ATOM 823 C C . VAL A 1 107 ? -3.969 -23.281 -9.922 1 97.75 107 VAL A C 1
ATOM 825 O O . VAL A 1 107 ? -4.309 -24.453 -10.008 1 97.75 107 VAL A O 1
ATOM 828 N N . LEU A 1 108 ? -4.113 -22.453 -10.898 1 97.06 108 LEU A N 1
ATOM 829 C CA . LEU A 1 108 ? -4.766 -22.844 -12.148 1 97.06 108 LEU A CA 1
ATOM 830 C C . LEU A 1 108 ? -3.787 -23.547 -13.07 1 97.06 108 LEU A C 1
ATOM 832 O O . LEU A 1 108 ? -4.191 -24.125 -14.086 1 97.06 108 LEU A O 1
ATOM 836 N N . ASN A 1 109 ? -2.486 -23.516 -12.734 1 95.94 109 ASN A N 1
ATOM 837 C CA . ASN A 1 109 ? -1.451 -24.094 -13.578 1 95.94 109 ASN A CA 1
ATOM 838 C C . ASN A 1 109 ? -0.46 -24.922 -12.758 1 95.94 109 ASN A C 1
ATOM 840 O O . ASN A 1 109 ? 0.753 -24.781 -12.93 1 95.94 109 ASN A O 1
ATOM 844 N N . LEU A 1 110 ? -0.942 -25.703 -11.906 1 94.25 110 LEU A N 1
ATOM 845 C CA . LEU A 1 110 ? -0.104 -26.469 -10.977 1 94.25 110 LEU A CA 1
ATOM 846 C C . LEU A 1 110 ? 0.822 -27.406 -11.734 1 94.25 110 LEU A C 1
ATOM 848 O O . LEU A 1 110 ? 1.935 -27.688 -11.281 1 94.25 110 LEU A O 1
ATOM 852 N N . ASP A 1 111 ? 0.413 -27.812 -12.852 1 92.94 111 ASP A N 1
ATOM 853 C CA . ASP A 1 111 ? 1.191 -28.75 -13.656 1 92.94 111 ASP A CA 1
ATOM 854 C C . ASP A 1 111 ? 2.502 -28.125 -14.117 1 92.94 111 ASP A C 1
ATOM 856 O O . ASP A 1 111 ? 3.498 -28.812 -14.32 1 92.94 111 ASP A O 1
ATOM 860 N N . LYS A 1 112 ? 2.447 -26.812 -14.227 1 92.81 112 LYS A N 1
ATOM 861 C CA . LYS A 1 112 ? 3.66 -26.109 -14.633 1 92.81 112 LYS A CA 1
ATOM 862 C C . LYS A 1 112 ? 4.742 -2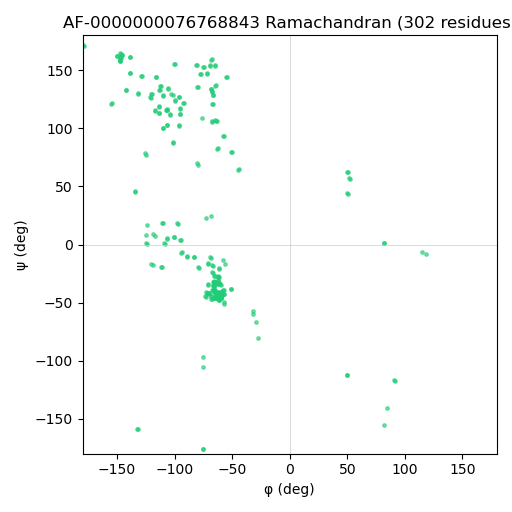6.219 -13.562 1 92.81 112 LYS A C 1
ATOM 864 O O . LYS A 1 112 ? 5.934 -26.094 -13.859 1 92.81 112 LYS A O 1
ATOM 869 N N . LEU A 1 113 ? 4.375 -26.438 -12.352 1 93.75 113 LEU A N 1
ATOM 870 C CA . LEU A 1 113 ? 5.328 -26.438 -11.25 1 93.75 113 LEU A CA 1
ATOM 871 C C . LEU A 1 113 ? 5.578 -27.859 -10.758 1 93.75 113 LEU A C 1
ATOM 873 O O . LEU A 1 113 ? 6.301 -28.078 -9.789 1 93.75 113 LEU A O 1
ATOM 877 N N . GLY A 1 114 ? 5.008 -28.797 -11.453 1 86.5 114 GLY A N 1
ATOM 878 C CA . GLY A 1 114 ? 5.258 -30.188 -11.102 1 86.5 114 GLY A CA 1
ATOM 879 C C . GLY A 1 114 ? 4.262 -30.734 -10.094 1 86.5 114 GLY A C 1
ATOM 880 O O . GLY A 1 114 ? 3.053 -30.672 -10.32 1 86.5 114 GLY A O 1
ATOM 881 N N . LYS A 1 115 ? 4.852 -31.094 -8.922 1 77.69 115 LYS A N 1
ATOM 882 C CA . LYS A 1 115 ? 4.059 -31.906 -8 1 77.69 115 LYS A CA 1
ATOM 883 C C . LYS A 1 115 ? 3.428 -31.031 -6.918 1 77.69 115 LYS A C 1
ATOM 885 O O . LYS A 1 115 ? 2.988 -31.547 -5.883 1 77.69 115 LYS A O 1
ATOM 890 N N . VAL A 1 116 ? 3.361 -29.797 -7.156 1 85.31 116 VAL A N 1
ATOM 891 C CA . VAL A 1 116 ? 2.785 -28.984 -6.094 1 85.31 116 VAL A CA 1
ATOM 892 C C . VAL A 1 116 ? 1.261 -29.062 -6.148 1 85.31 116 VAL A C 1
ATOM 894 O O . VAL A 1 116 ? 0.673 -29.078 -7.234 1 85.31 116 VAL A O 1
ATOM 897 N N . GLU A 1 117 ? 0.684 -29.234 -4.906 1 93.31 117 GLU A N 1
ATOM 898 C CA . GLU A 1 117 ? -0.77 -29.281 -4.781 1 93.31 117 GLU A CA 1
ATOM 899 C C . GLU A 1 117 ? -1.321 -27.938 -4.305 1 93.31 117 GLU A C 1
ATOM 901 O O . GLU A 1 117 ? -0.598 -27.141 -3.699 1 93.31 117 GLU A O 1
ATOM 906 N N . ARG A 1 118 ? -2.611 -27.734 -4.66 1 95.56 118 ARG A N 1
ATOM 907 C CA . ARG A 1 118 ? -3.305 -26.516 -4.25 1 95.56 118 ARG A CA 1
ATOM 908 C C . ARG A 1 118 ? -3.162 -26.281 -2.748 1 95.56 118 ARG A C 1
ATOM 910 O O . ARG A 1 118 ? -2.934 -25.156 -2.309 1 95.56 118 ARG A O 1
ATOM 917 N N . GLY A 1 119 ? -3.221 -27.406 -1.987 1 95.5 119 GLY A N 1
ATOM 918 C CA . GLY A 1 119 ? -3.197 -27.312 -0.536 1 95.5 119 GLY A CA 1
ATOM 919 C C . GL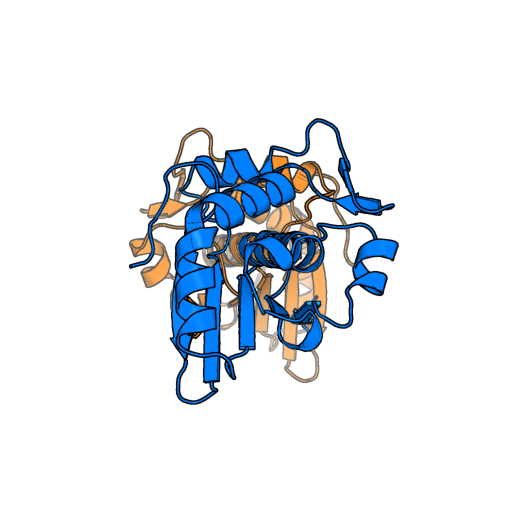Y A 1 119 ? -1.857 -26.859 0.011 1 95.5 119 GLY A C 1
ATOM 920 O O . GLY A 1 119 ? -1.761 -26.453 1.171 1 95.5 119 GLY A O 1
ATOM 921 N N . ARG A 1 120 ? -0.903 -26.828 -0.826 1 96.25 120 ARG A N 1
ATOM 922 C CA . ARG A 1 120 ? 0.426 -26.422 -0.383 1 96.25 120 ARG A CA 1
ATOM 923 C C . ARG A 1 120 ? 0.79 -25.047 -0.931 1 96.25 120 ARG A C 1
ATOM 925 O O . ARG A 1 120 ? 1.906 -24.562 -0.725 1 96.25 120 ARG A O 1
ATOM 932 N N . THR A 1 121 ? -0.067 -24.469 -1.653 1 97.69 121 THR A N 1
ATOM 933 C CA . THR A 1 121 ? 0.095 -23.125 -2.182 1 97.69 121 THR A CA 1
ATOM 934 C C . THR A 1 121 ? -0.716 -22.125 -1.364 1 97.69 121 THR A C 1
ATOM 936 O O . THR A 1 121 ? -1.904 -22.328 -1.113 1 97.69 121 THR A O 1
ATOM 939 N N . ARG A 1 122 ? -0.041 -21.062 -0.946 1 97.75 122 ARG A N 1
ATOM 940 C CA . ARG A 1 122 ? -0.771 -20.078 -0.157 1 97.75 122 ARG A CA 1
ATOM 941 C C . ARG A 1 122 ? -0.254 -18.672 -0.427 1 97.75 122 ARG A C 1
ATOM 943 O O . ARG A 1 122 ? 0.836 -18.5 -0.977 1 97.75 122 ARG A O 1
ATOM 950 N N . CYS A 1 123 ? -1.108 -17.719 -0.073 1 98.38 123 CYS A N 1
ATOM 951 C CA . CYS A 1 123 ? -0.791 -16.297 -0.19 1 98.38 123 CYS A CA 1
ATOM 952 C C . CYS A 1 123 ? -1.124 -15.555 1.1 1 98.38 123 CYS A C 1
ATOM 954 O O . CYS A 1 123 ? -2.201 -15.742 1.667 1 98.38 123 CYS A O 1
ATOM 956 N N . TYR A 1 124 ? -0.184 -14.797 1.588 1 96.69 124 TYR A N 1
ATOM 957 C CA . TYR A 1 124 ? -0.436 -13.789 2.617 1 96.69 124 TYR A CA 1
ATOM 958 C C . TYR A 1 124 ? -0.301 -12.383 2.053 1 96.69 124 TYR A C 1
ATOM 960 O O . TYR A 1 124 ? 0.811 -11.867 1.922 1 96.69 124 TYR A O 1
ATOM 968 N N . ALA A 1 125 ? -1.41 -11.797 1.756 1 95.31 125 ALA A N 1
ATOM 969 C CA . ALA A 1 125 ? -1.48 -10.453 1.182 1 95.31 125 ALA A CA 1
ATOM 970 C C . ALA A 1 125 ? -1.687 -9.406 2.268 1 95.31 125 ALA A C 1
ATOM 972 O O . ALA A 1 125 ? -2.752 -9.344 2.887 1 95.31 125 ALA A O 1
ATOM 973 N N . MET A 1 126 ? -0.674 -8.523 2.375 1 91.38 126 MET A N 1
ATOM 974 C CA . MET A 1 126 ? -0.771 -7.488 3.402 1 91.38 126 MET A CA 1
ATOM 975 C C . MET A 1 126 ? -1.345 -6.199 2.826 1 91.38 126 MET A C 1
ATOM 977 O O . MET A 1 126 ? -0.71 -5.551 1.992 1 91.38 126 MET A O 1
ATOM 981 N N . ALA A 1 127 ? -2.551 -5.875 3.27 1 88.12 127 ALA A N 1
ATOM 982 C CA . ALA A 1 127 ? -3.256 -4.656 2.875 1 88.12 127 ALA A CA 1
ATOM 983 C C . ALA A 1 127 ? -3.32 -4.531 1.356 1 88.12 127 ALA A C 1
ATOM 985 O O . ALA A 1 127 ? -2.928 -3.504 0.796 1 88.12 127 ALA A O 1
ATOM 986 N N . PRO A 1 128 ? -3.873 -5.551 0.759 1 88.38 128 PRO A N 1
ATOM 987 C CA . PRO A 1 128 ? -3.941 -5.496 -0.704 1 88.38 128 PRO A CA 1
ATOM 988 C C . PRO A 1 128 ? -4.965 -4.484 -1.211 1 88.38 128 PRO A C 1
ATOM 990 O O . PRO A 1 128 ? -5.961 -4.215 -0.534 1 88.38 128 PRO A O 1
ATOM 993 N N . ALA A 1 129 ? -4.582 -3.947 -2.332 1 80.31 129 ALA A N 1
ATOM 994 C CA . ALA A 1 129 ? -5.633 -3.195 -3.02 1 80.31 129 ALA A CA 1
ATOM 995 C C . ALA A 1 129 ? -6.707 -4.129 -3.564 1 80.31 129 ALA A C 1
ATOM 997 O O . ALA A 1 129 ? -6.48 -5.332 -3.709 1 80.31 129 ALA A O 1
ATOM 998 N N . ARG A 1 130 ? -7.895 -3.613 -3.73 1 84.81 130 ARG A N 1
ATOM 999 C CA . ARG A 1 130 ? -8.938 -4.398 -4.379 1 84.81 130 ARG A CA 1
ATOM 1000 C C . ARG A 1 130 ? -8.57 -4.711 -5.824 1 84.81 130 ARG A C 1
ATOM 1002 O O . ARG A 1 130 ? -8.656 -3.842 -6.695 1 84.81 130 ARG A O 1
ATOM 1009 N N . CYS A 1 131 ? -8.219 -5.969 -5.957 1 91.94 131 CYS A N 1
ATOM 1010 C CA . CYS A 1 131 ? -7.629 -6.246 -7.266 1 91.94 131 CYS A CA 1
ATOM 1011 C C . CYS A 1 131 ? -8.383 -7.367 -7.973 1 91.94 131 CYS A C 1
ATOM 1013 O O . CYS A 1 131 ? -8.008 -7.773 -9.07 1 91.94 131 CYS A O 1
ATOM 1015 N N . MET A 1 132 ? -9.406 -7.895 -7.371 1 93.56 132 MET A N 1
ATOM 1016 C CA . MET A 1 132 ? -10.195 -8.938 -8.008 1 93.56 132 MET A CA 1
ATOM 1017 C C . MET A 1 132 ? -11.664 -8.852 -7.586 1 93.56 132 MET A C 1
ATOM 1019 O O . MET A 1 132 ? -11.977 -8.234 -6.566 1 93.56 132 MET A O 1
ATOM 1023 N N . SER A 1 133 ? -12.508 -9.414 -8.422 1 93.88 133 SER A N 1
ATOM 1024 C CA . SER A 1 133 ? -13.93 -9.414 -8.102 1 93.88 133 SER A CA 1
ATOM 1025 C C . SER A 1 133 ? -14.227 -10.289 -6.891 1 93.88 133 SER A C 1
ATOM 1027 O O . SER A 1 133 ? -13.445 -11.188 -6.566 1 93.88 133 SER A O 1
ATOM 1029 N N . LEU A 1 134 ? -15.352 -10.016 -6.297 1 94.38 134 LEU A N 1
ATOM 1030 C CA . LEU A 1 134 ? -15.719 -10.664 -5.043 1 94.38 134 LEU A CA 1
ATOM 1031 C C . LEU A 1 134 ? -15.836 -12.172 -5.223 1 94.38 134 LEU A C 1
ATOM 1033 O O . LEU A 1 134 ? -15.43 -12.938 -4.352 1 94.38 134 LEU A O 1
ATOM 1037 N N . ASN A 1 135 ? -16.438 -12.625 -6.309 1 96.56 135 ASN A N 1
ATOM 1038 C CA . ASN A 1 135 ? -16.594 -14.062 -6.535 1 96.56 135 ASN A CA 1
ATOM 1039 C C . ASN A 1 135 ? -15.25 -14.773 -6.586 1 96.56 135 ASN A C 1
ATOM 1041 O O . ASN A 1 135 ? -15.117 -15.898 -6.102 1 96.56 135 ASN A O 1
ATOM 1045 N N . LEU A 1 136 ? -14.227 -14.102 -7.129 1 96.62 136 LEU A N 1
ATOM 1046 C CA . LEU A 1 136 ? -12.883 -14.672 -7.129 1 96.62 136 LEU A CA 1
ATOM 1047 C C . LEU A 1 136 ? -12.297 -14.672 -5.727 1 96.62 136 LEU A C 1
ATOM 1049 O O . LEU A 1 136 ? -11.648 -15.641 -5.32 1 96.62 136 LEU A O 1
ATOM 1053 N N . ALA A 1 137 ? -12.5 -13.578 -4.98 1 96 137 ALA A N 1
ATOM 1054 C CA . ALA A 1 137 ? -12.008 -13.5 -3.611 1 96 137 ALA A CA 1
ATOM 1055 C C . ALA A 1 137 ? -12.562 -14.641 -2.762 1 96 137 ALA A C 1
ATOM 1057 O O . ALA A 1 137 ? -11.836 -15.234 -1.958 1 96 137 ALA A O 1
ATOM 1058 N N . VAL A 1 138 ? -13.766 -14.953 -2.979 1 97.12 138 VAL A N 1
ATOM 1059 C CA . VAL A 1 138 ? -14.422 -16.016 -2.234 1 97.12 138 VAL A CA 1
ATOM 1060 C C . VAL A 1 138 ? -13.898 -17.375 -2.705 1 97.12 138 VAL A C 1
ATOM 1062 O O . VAL A 1 138 ? -13.547 -18.234 -1.887 1 97.12 138 VAL A O 1
ATOM 1065 N N . ARG A 1 139 ? -13.781 -17.562 -3.939 1 97.56 139 ARG A N 1
ATOM 1066 C CA . ARG A 1 139 ? -13.359 -18.828 -4.527 1 97.56 139 ARG A CA 1
ATOM 1067 C C . ARG A 1 139 ? -11.945 -19.188 -4.082 1 97.56 139 ARG A C 1
ATOM 1069 O O . ARG A 1 139 ? -11.633 -20.359 -3.869 1 97.56 139 ARG A O 1
ATOM 1076 N N . TYR A 1 140 ? -11.156 -18.156 -3.859 1 98 140 TYR A N 1
ATOM 1077 C CA . TYR A 1 140 ? -9.758 -18.422 -3.555 1 98 140 TYR A CA 1
ATOM 1078 C C . TYR A 1 140 ? -9.445 -18.094 -2.1 1 98 140 TYR A C 1
ATOM 1080 O O . TYR A 1 140 ? -8.273 -17.953 -1.726 1 98 140 TYR A O 1
ATOM 1088 N N . ALA A 1 141 ? -10.453 -18 -1.263 1 97.19 141 ALA A N 1
ATOM 1089 C CA . ALA A 1 141 ? -10.281 -17.656 0.143 1 97.19 141 ALA A CA 1
ATOM 1090 C C . ALA A 1 141 ? -9.531 -18.734 0.898 1 97.19 141 ALA A C 1
ATOM 1092 O O . ALA A 1 141 ? -8.953 -18.484 1.959 1 97.19 141 ALA A O 1
ATOM 1093 N N . ASP A 1 142 ? -9.508 -19.891 0.314 1 97.69 142 ASP A N 1
ATOM 1094 C CA . ASP A 1 142 ? -8.82 -20.984 0.976 1 97.69 142 ASP A CA 1
ATOM 1095 C C . ASP A 1 142 ? -7.309 -20.891 0.782 1 97.69 142 ASP A C 1
ATOM 1097 O O . ASP A 1 142 ? -6.543 -21.453 1.562 1 97.69 142 ASP A O 1
ATOM 1101 N N . VAL A 1 143 ? -6.863 -20.141 -0.256 1 98.19 143 VAL A N 1
ATOM 1102 C CA . VAL A 1 143 ? -5.434 -20.109 -0.527 1 98.19 143 VAL A CA 1
ATOM 1103 C C . VAL A 1 143 ? -4.914 -18.672 -0.394 1 98.19 143 VAL A C 1
ATOM 1105 O O . VAL A 1 143 ? -3.705 -18.453 -0.283 1 98.19 143 VAL A O 1
ATOM 1108 N N . ILE A 1 144 ? -5.801 -17.703 -0.423 1 98.06 144 ILE A N 1
ATOM 1109 C CA . ILE A 1 144 ? -5.383 -16.312 -0.299 1 98.06 144 ILE A CA 1
ATOM 1110 C C . ILE A 1 144 ? -5.902 -15.727 1.016 1 98.06 144 ILE A C 1
ATOM 1112 O O . ILE A 1 144 ? -7.109 -15.555 1.191 1 98.06 144 ILE A O 1
ATOM 1116 N N . ASN A 1 145 ? -4.941 -15.422 1.905 1 96 145 ASN A N 1
ATOM 1117 C CA . ASN A 1 145 ? -5.234 -14.75 3.168 1 96 145 ASN A CA 1
ATOM 1118 C C . ASN A 1 145 ? -4.832 -13.281 3.131 1 96 145 ASN A C 1
ATOM 1120 O O . ASN A 1 145 ? -3.643 -12.961 3.049 1 96 145 ASN A O 1
ATOM 1124 N N . SER A 1 146 ? -5.809 -12.414 3.164 1 91.56 146 SER A N 1
ATOM 1125 C CA . SER A 1 146 ? -5.551 -10.977 3.174 1 91.56 146 SER A CA 1
ATOM 1126 C C . SER A 1 146 ? -5.578 -10.422 4.594 1 91.56 146 SER A C 1
ATOM 1128 O O . SER A 1 146 ? -6.523 -10.664 5.344 1 91.56 146 SER A O 1
ATOM 1130 N N . VAL A 1 147 ? -4.535 -9.742 4.945 1 83 147 VAL A N 1
ATOM 1131 C CA . VAL A 1 147 ? -4.465 -9.086 6.242 1 83 147 VAL A CA 1
ATOM 1132 C C . VAL A 1 147 ? -4.629 -7.574 6.066 1 83 147 VAL A C 1
ATOM 1134 O O . VAL A 1 147 ? -3.869 -6.945 5.324 1 83 147 VAL A O 1
ATOM 1137 N N . VAL A 1 148 ? -5.777 -7.094 6.371 1 69.88 148 VAL A N 1
ATOM 1138 C CA . VAL A 1 148 ? -6.035 -5.66 6.316 1 69.88 148 VAL A CA 1
ATOM 1139 C C . VAL A 1 148 ? -5.867 -5.051 7.707 1 69.88 148 VAL A C 1
ATOM 1141 O O . VAL A 1 148 ? -6.309 -5.633 8.703 1 69.88 148 VAL A O 1
ATOM 1144 N N . LEU A 1 149 ? -4.801 -4.426 7.949 1 53.44 149 LEU A N 1
ATOM 1145 C CA . LEU A 1 149 ? -4.727 -3.744 9.234 1 53.44 149 LEU A CA 1
ATOM 1146 C C . LEU A 1 149 ? -6.023 -2.992 9.531 1 53.44 149 LEU A C 1
ATOM 1148 O O . LEU A 1 149 ? -6.367 -2.043 8.82 1 53.44 149 LEU A O 1
ATOM 1152 N N . GLN A 1 150 ? -7.141 -3.809 9.688 1 44.5 150 GLN A N 1
ATOM 1153 C CA . GLN A 1 150 ? -8.453 -3.26 10.008 1 44.5 150 GLN A CA 1
ATOM 1154 C C . GLN A 1 150 ? -8.328 -2.008 10.875 1 44.5 150 GLN A C 1
ATOM 1156 O O . GLN A 1 150 ? -9.266 -1.205 10.945 1 44.5 150 GLN A O 1
ATOM 1161 N N . ASN A 1 151 ? -7.727 -2.125 12.047 1 37.25 151 ASN A N 1
ATOM 1162 C CA . ASN A 1 151 ? -8.195 -1.156 13.031 1 37.25 151 ASN A CA 1
ATOM 1163 C C . ASN A 1 151 ? -8.031 0.276 12.531 1 37.25 151 ASN A C 1
ATOM 1165 O O . ASN A 1 151 ? -8.133 1.226 13.312 1 37.25 151 ASN A O 1
ATOM 1169 N N . LEU A 1 152 ? -7.25 0.329 11.578 1 36.22 152 LEU A N 1
ATOM 1170 C CA . LEU A 1 152 ? -7.18 1.785 11.594 1 36.22 152 LEU A CA 1
ATOM 1171 C C . LEU A 1 152 ? -8.445 2.398 11 1 36.22 152 LEU A C 1
ATOM 1173 O O . LEU A 1 152 ? -8.984 3.361 11.547 1 36.22 152 LEU A O 1
ATOM 1177 N N . VAL A 1 153 ? -8.57 2.859 9.57 1 32.38 153 VAL A N 1
ATOM 1178 C CA . VAL A 1 153 ? -9.734 3.629 9.148 1 32.38 153 VAL A CA 1
ATOM 1179 C C . VAL A 1 153 ? -10.75 2.707 8.484 1 32.38 153 VAL A C 1
ATOM 1181 O O . VAL A 1 153 ? -10.375 1.771 7.773 1 32.38 153 VAL A O 1
ATOM 1184 N N . MET B 1 1 ? -17.969 12.25 10.438 1 28.44 1 MET B N 1
ATOM 1185 C CA . MET B 1 1 ? -18.453 12.336 9.062 1 28.44 1 MET B CA 1
ATOM 1186 C C . MET B 1 1 ? -17.281 12.352 8.078 1 28.44 1 MET B C 1
ATOM 1188 O O . MET B 1 1 ? -16.422 13.227 8.148 1 28.44 1 MET B O 1
ATOM 1192 N N . GLY B 1 2 ? -16.719 11.25 7.75 1 39.12 2 GLY B N 1
ATOM 1193 C CA . GLY B 1 2 ? -15.672 11.156 6.75 1 39.12 2 GLY B CA 1
ATOM 1194 C C . GLY B 1 2 ? -16.031 11.828 5.438 1 39.12 2 GLY B C 1
ATOM 1195 O O . GLY B 1 2 ? -17.031 11.469 4.812 1 39.12 2 GLY B O 1
ATOM 1196 N N . THR B 1 3 ? -15.922 13.141 5.309 1 38.47 3 THR B N 1
ATOM 1197 C CA . THR B 1 3 ? -16.203 13.812 4.043 1 38.47 3 THR B CA 1
ATOM 1198 C C . THR B 1 3 ? -15.305 13.258 2.936 1 38.47 3 THR B C 1
ATOM 1200 O O . THR B 1 3 ? -14.086 13.242 3.068 1 38.47 3 THR B O 1
ATOM 1203 N N . ILE B 1 4 ? -15.805 12.312 2.256 1 44.44 4 ILE B N 1
ATOM 1204 C CA . ILE B 1 4 ? -15.133 11.867 1.039 1 44.44 4 ILE B CA 1
ATOM 1205 C C . ILE B 1 4 ? -15.086 13.008 0.025 1 44.44 4 ILE B C 1
ATOM 1207 O O . ILE B 1 4 ? -16.125 13.547 -0.355 1 44.44 4 ILE B O 1
ATOM 1211 N N . CYS B 1 5 ? -14.164 13.969 0.032 1 49.19 5 CYS B N 1
ATOM 1212 C CA . CYS B 1 5 ? -14.047 14.969 -1.026 1 49.19 5 CYS B CA 1
ATOM 1213 C C . CYS B 1 5 ? -13.602 14.328 -2.334 1 49.19 5 CYS B C 1
ATOM 1215 O O . CYS B 1 5 ? -12.594 13.625 -2.373 1 49.19 5 CYS B O 1
ATOM 1217 N N . PRO B 1 6 ? -14.352 14.438 -3.369 1 53 6 PRO B N 1
ATOM 1218 C CA . PRO B 1 6 ? -14.141 13.758 -4.645 1 53 6 PRO B CA 1
ATOM 1219 C C . PRO B 1 6 ? -12.898 14.25 -5.383 1 53 6 PRO B C 1
ATOM 1221 O O . PRO B 1 6 ? -12.656 15.453 -5.445 1 53 6 PRO B O 1
ATOM 1224 N N . GLY B 1 7 ? -11.742 13.57 -5.48 1 65.19 7 GLY B N 1
ATOM 1225 C CA . GLY B 1 7 ? -10.812 13.625 -6.598 1 65.19 7 GLY B CA 1
ATOM 1226 C C . GLY B 1 7 ? -9.445 14.156 -6.211 1 65.19 7 GLY B C 1
ATOM 1227 O O . GLY B 1 7 ? -8.5 14.086 -7 1 65.19 7 GLY B O 1
ATOM 1228 N N . ARG B 1 8 ? -9.305 14.688 -4.902 1 82 8 ARG B N 1
ATOM 1229 C CA . ARG B 1 8 ? -8.016 15.344 -4.707 1 82 8 ARG B CA 1
ATOM 1230 C C . ARG B 1 8 ? -7.145 14.555 -3.736 1 82 8 ARG B C 1
ATOM 1232 O O . ARG B 1 8 ? -5.926 14.734 -3.705 1 82 8 ARG B O 1
ATOM 1239 N N . VAL B 1 9 ? -7.766 13.742 -2.992 1 93.06 9 VAL B N 1
ATOM 1240 C CA . VAL B 1 9 ? -7.062 12.945 -1.991 1 93.06 9 VAL B CA 1
ATOM 1241 C C . VAL B 1 9 ? -7.785 11.625 -1.776 1 93.06 9 VAL B C 1
ATOM 1243 O O . VAL B 1 9 ? -8.938 11.461 -2.189 1 93.06 9 VAL B O 1
ATOM 1246 N N . THR B 1 10 ? -7.07 10.703 -1.194 1 92.88 10 THR B N 1
ATOM 1247 C CA . THR B 1 10 ? -7.727 9.453 -0.82 1 92.88 10 THR B CA 1
ATOM 1248 C C . THR B 1 10 ? -8.781 9.695 0.255 1 92.88 10 THR B C 1
ATOM 1250 O O . THR B 1 10 ? -8.703 10.672 1.002 1 92.88 10 THR B O 1
ATOM 1253 N N . PRO B 1 11 ? -9.766 8.828 0.293 1 92.88 11 PRO B N 1
ATOM 1254 C CA . PRO B 1 11 ? -10.766 8.984 1.355 1 92.88 11 PRO B CA 1
ATOM 1255 C C . PRO B 1 11 ? -10.141 9.023 2.748 1 92.88 11 PRO B C 1
ATOM 1257 O O . PRO B 1 11 ? -9.133 8.352 2.996 1 92.88 11 PRO B O 1
ATOM 1260 N N . TYR B 1 12 ? -10.727 9.836 3.625 1 95.69 12 TYR B N 1
ATOM 1261 C CA . TYR B 1 12 ? -10.234 9.945 4.996 1 95.69 12 TYR B CA 1
ATOM 1262 C C . TYR B 1 12 ? -11.375 10.211 5.965 1 95.69 12 TYR B C 1
ATOM 1264 O O . TYR B 1 12 ? -12.508 10.477 5.547 1 95.69 12 TYR B O 1
ATOM 1272 N N . LEU B 1 13 ? -11.07 10.008 7.242 1 96.38 13 LEU B N 1
ATOM 1273 C CA . LEU B 1 13 ? -12.031 10.297 8.305 1 96.38 13 LEU B CA 1
ATOM 1274 C C . LEU B 1 13 ? -11.344 10.953 9.492 1 96.38 13 LEU B C 1
ATOM 1276 O O . LEU B 1 13 ? -10.164 10.711 9.75 1 96.38 13 LEU B O 1
ATOM 1280 N N . VAL B 1 14 ? -12.117 11.844 10.156 1 97.75 14 VAL B N 1
ATOM 1281 C CA . VAL B 1 14 ? -11.688 12.43 11.43 1 97.75 14 VAL B CA 1
ATOM 1282 C C . VAL B 1 14 ? -12.555 11.891 12.562 1 97.75 14 VAL B C 1
ATOM 1284 O O . VAL B 1 14 ? -13.781 11.875 12.461 1 97.75 14 VAL B O 1
ATOM 1287 N N . TYR B 1 15 ? -11.828 11.398 13.609 1 97.5 15 TYR B N 1
ATOM 1288 C CA . TYR B 1 15 ? -12.609 10.914 14.742 1 97.5 15 TYR B CA 1
ATOM 1289 C C . TYR B 1 15 ? -11.883 11.172 16.062 1 97.5 15 TYR B C 1
ATOM 1291 O O . TYR B 1 15 ? -10.68 11.438 16.062 1 97.5 15 TYR B O 1
ATOM 1299 N N . LEU B 1 16 ? -12.68 11.094 17.141 1 97.94 16 LEU B N 1
ATOM 1300 C CA . LEU B 1 16 ? -12.133 11.273 18.484 1 97.94 16 LEU B CA 1
ATOM 1301 C C . LEU B 1 16 ? -11.898 9.93 19.172 1 97.94 16 LEU B C 1
ATOM 1303 O O . LEU B 1 16 ? -12.797 9.078 19.203 1 97.94 16 LEU B O 1
ATOM 1307 N N . ASP B 1 17 ? -10.68 9.719 19.594 1 97.94 17 ASP B N 1
ATOM 1308 C CA . ASP B 1 17 ? -10.359 8.586 20.469 1 97.94 17 ASP B CA 1
ATOM 1309 C C . ASP B 1 17 ? -10.219 9.039 21.922 1 97.94 17 ASP B C 1
ATOM 1311 O O . ASP B 1 17 ? -9.109 9.258 22.406 1 97.94 17 ASP B O 1
ATOM 1315 N N . HIS B 1 18 ? -11.305 9.078 22.656 1 97.94 18 HIS B N 1
ATOM 1316 C CA . HIS B 1 18 ? -11.328 9.586 24.031 1 97.94 18 HIS B CA 1
ATOM 1317 C C . HIS B 1 18 ? -10.492 8.703 24.953 1 97.94 18 HIS B C 1
ATOM 1319 O O . HIS B 1 18 ? -9.859 9.211 25.891 1 97.94 18 HIS B O 1
ATOM 1325 N N . ALA B 1 19 ? -10.469 7.461 24.641 1 98.06 19 ALA B N 1
ATOM 1326 C CA . ALA B 1 19 ? -9.719 6.543 25.484 1 98.06 19 ALA B CA 1
ATOM 1327 C C . ALA B 1 19 ? -8.234 6.902 25.5 1 98.06 19 ALA B C 1
ATOM 1329 O O . ALA B 1 19 ? -7.551 6.703 26.516 1 98.06 19 ALA B O 1
ATOM 1330 N N . HIS B 1 20 ? -7.777 7.488 24.469 1 97.88 20 HIS B N 1
ATOM 1331 C CA . HIS B 1 20 ? -6.359 7.824 24.359 1 97.88 20 HIS B CA 1
ATOM 1332 C C . HIS B 1 20 ? -6.16 9.336 24.266 1 97.88 20 HIS B C 1
ATOM 1334 O O . HIS B 1 20 ? -5.062 9.797 23.953 1 97.88 20 HIS B O 1
ATOM 1340 N N . ALA B 1 21 ? -7.219 10.086 24.453 1 98.19 21 ALA B N 1
ATOM 1341 C CA . ALA B 1 21 ? -7.176 11.539 24.359 1 98.19 21 ALA B CA 1
ATOM 1342 C C . ALA B 1 21 ? -6.512 11.992 23.062 1 98.19 21 ALA B C 1
ATOM 1344 O O . ALA B 1 21 ? -5.508 12.703 23.094 1 98.19 21 ALA B O 1
ATOM 1345 N N . ASP B 1 22 ? -7.207 11.57 21.969 1 98.5 22 ASP B N 1
ATOM 1346 C CA . ASP B 1 22 ? -6.574 11.766 20.672 1 98.5 22 ASP B CA 1
ATOM 1347 C C . ASP B 1 22 ? -7.605 12.164 19.609 1 98.5 22 ASP B C 1
ATOM 1349 O O . ASP B 1 22 ? -8.719 11.633 19.594 1 98.5 22 ASP B O 1
ATOM 1353 N N . ILE B 1 23 ? -7.254 13.172 18.875 1 98.38 23 ILE B N 1
ATOM 1354 C CA . ILE B 1 23 ? -7.918 13.484 17.625 1 98.38 23 ILE B CA 1
ATOM 1355 C C . ILE B 1 23 ? -7.188 12.812 16.469 1 98.38 23 ILE B C 1
ATOM 1357 O O . ILE B 1 23 ? -6 13.055 16.234 1 98.38 23 ILE B O 1
ATOM 1361 N N . VAL B 1 24 ? -7.918 11.961 15.703 1 98.56 24 VAL B N 1
ATOM 1362 C CA . VAL B 1 24 ? -7.246 11.148 14.703 1 98.56 24 VAL B CA 1
ATOM 1363 C C . VAL B 1 24 ? -7.824 11.453 13.32 1 98.56 24 VAL B C 1
ATOM 1365 O O . VAL B 1 24 ? -9.039 11.516 13.148 1 98.56 24 VAL B O 1
ATOM 1368 N N . LEU B 1 25 ? -7.004 11.781 12.375 1 98.19 25 LEU B N 1
ATOM 1369 C CA . LEU B 1 25 ? -7.344 11.789 10.953 1 98.19 25 LEU B CA 1
ATOM 1370 C C . LEU B 1 25 ? -6.676 10.625 10.227 1 98.19 25 LEU B C 1
ATOM 1372 O O . LEU B 1 25 ? -5.445 10.555 10.164 1 98.19 25 LEU B O 1
ATOM 1376 N N . ALA B 1 26 ? -7.488 9.742 9.711 1 97.12 26 ALA B N 1
ATOM 1377 C CA . ALA B 1 26 ? -6.996 8.516 9.086 1 97.12 26 ALA B CA 1
ATOM 1378 C C . ALA B 1 26 ? -7.273 8.516 7.582 1 97.12 26 ALA B C 1
ATOM 1380 O O . ALA B 1 26 ? -8.398 8.789 7.156 1 97.12 26 ALA B O 1
ATOM 1381 N N . LEU B 1 27 ? -6.246 8.164 6.859 1 95.5 27 LEU B N 1
ATOM 1382 C CA . LEU B 1 27 ? -6.344 8.172 5.402 1 95.5 27 LEU B CA 1
ATOM 1383 C C . LEU B 1 27 ? -6.285 6.754 4.844 1 95.5 27 LEU B C 1
ATOM 1385 O O . LEU B 1 27 ? -5.445 5.953 5.258 1 95.5 27 LEU B O 1
ATOM 1389 N N . ARG B 1 28 ? -7.188 6.566 3.898 1 91.69 28 ARG B N 1
ATOM 1390 C CA . ARG B 1 28 ? -7.246 5.273 3.221 1 91.69 28 ARG B CA 1
ATOM 1391 C C . ARG B 1 28 ? -6.094 5.121 2.232 1 91.69 28 ARG B C 1
ATOM 1393 O O . ARG B 1 28 ? -5.621 6.109 1.663 1 91.69 28 ARG B O 1
ATOM 1400 N N . GLY B 1 29 ? -5.691 3.896 1.976 1 91.81 29 GLY B N 1
ATOM 1401 C CA . GLY B 1 29 ? -4.684 3.596 0.97 1 91.81 29 GLY B CA 1
ATOM 1402 C C . GLY B 1 29 ? -5.211 3.691 -0.449 1 91.81 29 GLY B C 1
ATOM 1403 O O . GLY B 1 29 ? -6.383 4 -0.662 1 91.81 29 GLY B O 1
ATOM 1404 N N . PHE B 1 30 ? -4.297 3.324 -1.328 1 90.62 30 PHE B N 1
ATOM 1405 C CA . PHE B 1 30 ? -4.617 3.402 -2.748 1 90.62 30 PHE B CA 1
ATOM 1406 C C . PHE B 1 30 ? -5.746 2.443 -3.104 1 90.62 30 PHE B C 1
ATOM 1408 O O . PHE B 1 30 ? -5.766 1.301 -2.641 1 90.62 30 PHE B O 1
ATOM 1415 N N . ASN B 1 31 ? -6.633 2.92 -3.883 1 88.75 31 ASN B N 1
ATOM 1416 C CA . ASN B 1 31 ? -7.734 2.125 -4.414 1 88.75 31 ASN B CA 1
ATOM 1417 C C . ASN B 1 31 ? -7.672 2.029 -5.938 1 88.75 31 ASN B C 1
ATOM 1419 O O . ASN B 1 31 ? -7.855 3.029 -6.633 1 88.75 31 ASN B O 1
ATOM 1423 N N . LEU B 1 32 ? -7.465 0.811 -6.371 1 88.38 32 LEU B N 1
ATOM 1424 C CA . LEU B 1 32 ? -7.277 0.553 -7.793 1 88.38 32 LEU B CA 1
ATOM 1425 C C . LEU B 1 32 ? -8.508 0.967 -8.586 1 88.38 32 LEU B C 1
ATOM 1427 O O . LEU B 1 32 ? -8.438 1.139 -9.805 1 88.38 32 LEU B O 1
ATOM 1431 N N . GLY B 1 33 ? -9.656 1.097 -7.988 1 84.31 33 GLY B N 1
ATOM 1432 C CA . GLY B 1 33 ? -10.891 1.44 -8.672 1 84.31 33 GLY B CA 1
ATOM 1433 C C . GLY B 1 33 ? -11.195 2.926 -8.641 1 84.31 33 GLY B C 1
ATOM 1434 O O . GLY B 1 33 ? -12.219 3.365 -9.172 1 84.31 33 GLY B O 1
ATOM 1435 N N . ARG B 1 34 ? -10.312 3.697 -8.102 1 87.94 34 ARG B N 1
ATOM 1436 C CA . ARG B 1 34 ? -10.57 5.125 -7.941 1 87.94 34 ARG B CA 1
ATOM 1437 C C . ARG B 1 34 ? -9.633 5.953 -8.812 1 87.94 34 ARG B C 1
ATOM 1439 O O . ARG B 1 34 ? -8.43 6.027 -8.539 1 87.94 34 ARG B O 1
ATOM 1446 N N . GLU B 1 35 ? -10.164 6.719 -9.727 1 87.12 35 GLU B N 1
ATOM 1447 C CA . GLU B 1 35 ? -9.383 7.512 -10.68 1 87.12 35 GLU B CA 1
ATOM 1448 C C . GLU B 1 35 ? -8.617 8.625 -9.969 1 87.12 35 GLU B C 1
ATOM 1450 O O . GLU B 1 35 ? -7.5 8.969 -10.375 1 87.12 35 GLU B O 1
ATOM 1455 N N . SER B 1 36 ? -9.195 9.156 -8.977 1 90.19 36 SER B N 1
ATOM 1456 C CA . SER B 1 36 ? -8.562 10.258 -8.266 1 90.19 36 SER B CA 1
ATOM 1457 C C . SER B 1 36 ? -7.277 9.805 -7.574 1 90.19 36 SER B C 1
ATOM 1459 O O . SER B 1 36 ? -6.32 10.57 -7.461 1 90.19 36 SER B O 1
ATOM 1461 N N . ASP B 1 37 ? -7.285 8.586 -7.129 1 90.81 37 ASP B N 1
ATOM 1462 C CA . ASP B 1 37 ? -6.078 8.055 -6.504 1 90.81 37 ASP B CA 1
ATOM 1463 C C . ASP B 1 37 ? -4.941 7.938 -7.516 1 90.81 37 ASP B C 1
ATOM 1465 O O . ASP B 1 37 ? -3.777 8.164 -7.18 1 90.81 37 ASP B O 1
ATOM 1469 N N . TYR B 1 38 ? -5.324 7.656 -8.758 1 89.38 38 TYR B N 1
ATOM 1470 C CA . TYR B 1 38 ? -4.324 7.621 -9.812 1 89.38 38 TYR B CA 1
ATOM 1471 C C . TYR B 1 38 ? -3.779 9.016 -10.102 1 89.38 38 TYR B C 1
ATOM 1473 O O . TYR B 1 38 ? -2.568 9.195 -10.266 1 89.38 38 TYR B O 1
ATOM 1481 N N . ALA B 1 39 ? -4.707 9.891 -10.164 1 90 39 ALA B N 1
ATOM 1482 C CA . ALA B 1 39 ? -4.297 11.258 -10.445 1 90 39 ALA B CA 1
ATOM 1483 C C . ALA B 1 39 ? -3.324 11.766 -9.383 1 90 39 ALA B C 1
ATOM 1485 O O . ALA B 1 39 ? -2.324 12.414 -9.703 1 90 39 ALA B O 1
ATOM 1486 N N . LEU B 1 40 ? -3.576 11.438 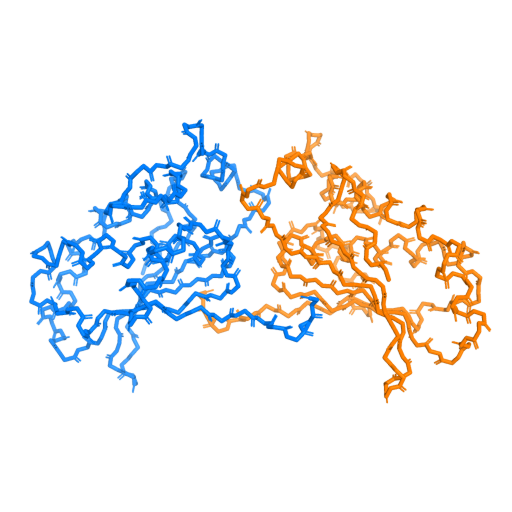-8.148 1 91.12 40 LEU B N 1
ATOM 1487 C CA . LEU B 1 40 ? -2.723 11.805 -7.02 1 91.12 40 LEU B CA 1
ATOM 1488 C C . LEU B 1 40 ? -1.343 11.172 -7.156 1 91.12 40 LEU B C 1
ATOM 1490 O O . LEU B 1 40 ? -0.325 11.852 -7.016 1 91.12 40 LEU B O 1
ATOM 1494 N N . LEU B 1 41 ? -1.385 9.969 -7.461 1 89.5 41 LEU B N 1
ATOM 1495 C CA . LEU B 1 41 ? -0.16 9.188 -7.574 1 89.5 41 LEU B CA 1
ATOM 1496 C C . LEU B 1 41 ? 0.693 9.68 -8.734 1 89.5 41 LEU B C 1
ATOM 1498 O O . LEU B 1 41 ? 1.922 9.727 -8.641 1 89.5 41 LEU B O 1
ATOM 1502 N N . LEU B 1 42 ? 0.054 10.094 -9.742 1 89.44 42 LEU B N 1
ATOM 1503 C CA . LEU B 1 42 ? 0.75 10.414 -10.984 1 89.44 42 LEU B CA 1
ATOM 1504 C C . LEU B 1 42 ? 1.206 11.875 -10.992 1 89.44 42 LEU B C 1
ATOM 1506 O O . LEU B 1 42 ? 1.993 12.273 -11.844 1 89.44 42 LEU B O 1
ATOM 1510 N N . ASP B 1 43 ? 0.712 12.5 -10.047 1 87.69 43 ASP B N 1
ATOM 1511 C CA . ASP B 1 43 ? 1.097 13.898 -9.969 1 87.69 43 ASP B CA 1
ATOM 1512 C C . ASP B 1 43 ? 2.475 14.062 -9.328 1 87.69 43 ASP B C 1
ATOM 1514 O O . ASP B 1 43 ? 2.584 14.359 -8.141 1 87.69 43 ASP B O 1
ATOM 1518 N N . ASN B 1 44 ? 3.453 13.641 -10.055 1 77.38 44 ASN B N 1
ATOM 1519 C CA . ASN B 1 44 ? 4.816 13.867 -9.586 1 77.38 44 ASN B CA 1
ATOM 1520 C C . ASN B 1 44 ? 5.648 14.617 -10.625 1 77.38 44 ASN B C 1
ATOM 1522 O O . ASN B 1 44 ? 6.875 14.508 -10.641 1 77.38 44 ASN B O 1
ATOM 1526 N N . ARG B 1 45 ? 4.867 15.328 -11.711 1 58.47 45 ARG B N 1
ATOM 1527 C CA . ARG B 1 45 ? 5.477 15.969 -12.875 1 58.47 45 ARG B CA 1
ATOM 1528 C C . ARG B 1 45 ? 6.891 16.438 -12.562 1 58.47 45 ARG B C 1
ATOM 1530 O O . ARG B 1 45 ? 7.82 16.188 -13.328 1 58.47 45 ARG B O 1
ATOM 1537 N N . LEU B 1 46 ? 6.879 17.484 -11.969 1 48.38 46 LEU B N 1
ATOM 1538 C CA . LEU B 1 46 ? 8.211 18.078 -11.977 1 48.38 46 LEU B CA 1
ATOM 1539 C C . LEU B 1 46 ? 9.18 17.25 -11.133 1 48.38 46 LEU B C 1
ATOM 1541 O O . LEU B 1 46 ? 10.242 17.734 -10.742 1 48.38 46 LEU B O 1
ATOM 1545 N N . GLY B 1 47 ? 8.977 15.961 -10.906 1 56.16 47 GLY B N 1
ATOM 1546 C CA . GLY B 1 47 ? 9.883 15.289 -9.977 1 56.16 47 GLY B CA 1
ATOM 1547 C C . GLY B 1 47 ? 9.477 15.453 -8.523 1 56.16 47 GLY B C 1
ATOM 1548 O O . GLY B 1 47 ? 8.289 15.5 -8.211 1 56.16 47 GLY B O 1
ATOM 1549 N N . LYS B 1 48 ? 10.656 15.641 -7.727 1 69.06 48 LYS B N 1
ATOM 1550 C CA . LYS B 1 48 ? 10.711 16.031 -6.32 1 69.06 48 LYS B CA 1
ATOM 1551 C C . LYS B 1 48 ? 10.422 17.531 -6.156 1 69.06 48 LYS B C 1
ATOM 1553 O O . LYS B 1 48 ? 10.883 18.344 -6.949 1 69.06 48 LYS B O 1
ATOM 1558 N N . ARG B 1 49 ? 9.297 17.797 -5.629 1 87.25 49 ARG B N 1
ATOM 1559 C CA . ARG B 1 49 ? 9.008 19.156 -5.203 1 87.25 49 ARG B CA 1
ATOM 1560 C C . ARG B 1 49 ? 9.875 19.562 -4.02 1 87.25 49 ARG B C 1
ATOM 1562 O O . ARG B 1 49 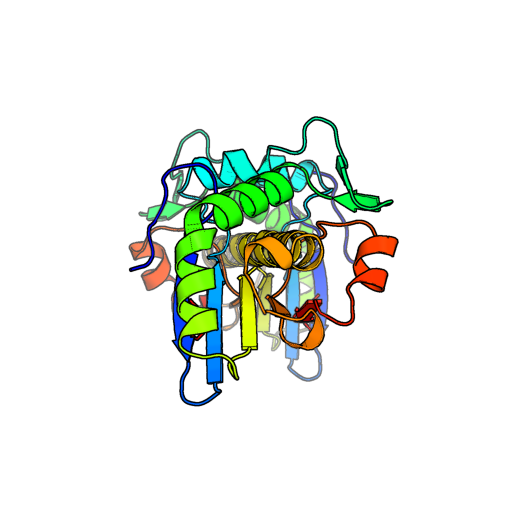? 10.016 18.812 -3.057 1 87.25 49 ARG B O 1
ATOM 1569 N N . CYS B 1 50 ? 10.406 20.781 -4.293 1 92.38 50 CYS B N 1
ATOM 1570 C CA . CYS B 1 50 ? 11.156 21.312 -3.152 1 92.38 50 CYS B CA 1
ATOM 1571 C C . CYS B 1 50 ? 10.219 21.656 -2.006 1 92.38 50 CYS B C 1
ATOM 1573 O O . CYS B 1 50 ? 9.148 22.234 -2.227 1 92.38 50 CYS B O 1
ATOM 1575 N N . PHE B 1 51 ? 10.68 21.203 -0.853 1 94.25 51 PHE B N 1
ATOM 1576 C CA . PHE B 1 51 ? 9.906 21.469 0.354 1 94.25 51 PHE B CA 1
ATOM 1577 C C . PHE B 1 51 ? 10.805 21.453 1.587 1 94.25 51 PHE B C 1
ATOM 1579 O O . PHE B 1 51 ? 11.461 20.453 1.867 1 94.25 51 PHE B O 1
ATOM 1586 N N . ASP B 1 52 ? 10.805 22.609 2.283 1 97 52 ASP B N 1
ATOM 1587 C CA . ASP B 1 52 ? 11.5 22.734 3.561 1 97 52 ASP B CA 1
ATOM 1588 C C . ASP B 1 52 ? 12.938 22.234 3.459 1 97 52 ASP B C 1
ATOM 1590 O O . ASP B 1 52 ? 13.391 21.469 4.312 1 97 52 ASP B O 1
ATOM 1594 N N . GLY B 1 53 ? 13.602 22.609 2.393 1 95.88 53 GLY B N 1
ATOM 1595 C CA . GLY B 1 53 ? 15.016 22.297 2.225 1 95.88 53 GLY B CA 1
ATOM 1596 C C . GLY B 1 53 ? 15.25 20.891 1.699 1 95.88 53 GLY B C 1
ATOM 1597 O O . GLY B 1 53 ? 16.391 20.438 1.628 1 95.88 53 GLY B O 1
ATOM 1598 N N . GLY B 1 54 ? 14.188 20.172 1.438 1 95.44 54 GLY B N 1
ATOM 1599 C CA . GLY B 1 54 ? 14.258 18.859 0.84 1 95.44 54 GLY B CA 1
ATOM 1600 C C . GLY B 1 54 ? 13.297 18.672 -0.319 1 95.44 54 GLY B C 1
ATOM 1601 O O . GLY B 1 54 ? 12.969 19.625 -1.018 1 95.44 54 GLY B O 1
ATOM 1602 N N . TYR B 1 55 ? 13.047 17.391 -0.552 1 93.75 55 TYR B N 1
ATOM 1603 C CA . TYR B 1 55 ? 12.156 17.078 -1.665 1 93.75 55 TYR B CA 1
ATOM 1604 C C . TYR B 1 55 ? 11.039 16.125 -1.223 1 93.75 55 TYR B C 1
ATOM 1606 O O . TYR B 1 55 ? 11.25 15.273 -0.361 1 93.75 55 TYR B O 1
ATOM 1614 N N . VAL B 1 56 ? 9.867 16.359 -1.844 1 94.69 56 VAL B N 1
ATOM 1615 C CA . VAL B 1 56 ? 8.711 15.516 -1.551 1 94.69 56 VAL B CA 1
ATOM 1616 C C . VAL B 1 56 ? 7.965 15.195 -2.842 1 94.69 56 VAL B C 1
ATOM 1618 O O . VAL B 1 56 ? 8.203 15.82 -3.877 1 94.69 56 VAL B O 1
ATOM 1621 N N . HIS B 1 57 ? 7.18 14.188 -2.791 1 93.94 57 HIS B N 1
ATOM 1622 C CA . HIS B 1 57 ? 6.262 13.891 -3.887 1 93.94 57 HIS B CA 1
ATOM 1623 C C . HIS B 1 57 ? 5.195 14.977 -4.023 1 93.94 57 HIS B C 1
ATOM 1625 O O . HIS B 1 57 ? 4.441 15.234 -3.08 1 93.94 57 HIS B O 1
ATOM 1631 N N . ASN B 1 58 ? 5.012 15.508 -5.168 1 93.44 58 ASN B N 1
ATOM 1632 C CA . ASN B 1 58 ? 4.176 16.688 -5.383 1 93.44 58 ASN B CA 1
ATOM 1633 C C . ASN B 1 58 ? 2.703 16.375 -5.129 1 93.44 58 ASN B C 1
ATOM 1635 O O . ASN B 1 58 ? 2.012 17.156 -4.461 1 93.44 58 ASN B O 1
ATOM 1639 N N . GLY B 1 59 ? 2.232 15.312 -5.664 1 93.5 59 GLY B N 1
ATOM 1640 C CA . GLY B 1 59 ? 0.837 14.938 -5.496 1 93.5 59 GLY B CA 1
ATOM 1641 C C . GLY B 1 59 ? 0.448 14.734 -4.043 1 93.5 59 GLY B C 1
ATOM 1642 O O . GLY B 1 59 ? -0.623 15.172 -3.615 1 93.5 59 GLY B O 1
ATOM 1643 N N . LEU B 1 60 ? 1.32 14.094 -3.342 1 95.19 60 LEU B N 1
ATOM 1644 C CA . LEU B 1 60 ? 1.052 13.844 -1.929 1 95.19 60 LEU B CA 1
ATOM 1645 C C . LEU B 1 60 ? 1.048 15.148 -1.138 1 95.19 60 LEU B C 1
ATOM 1647 O O . LEU B 1 60 ? 0.208 15.336 -0.255 1 95.19 60 LEU B O 1
ATOM 1651 N N . LEU B 1 61 ? 1.943 16.031 -1.482 1 95.19 61 LEU B N 1
ATOM 1652 C CA . LEU B 1 61 ? 1.988 17.328 -0.805 1 95.19 61 LEU B CA 1
ATOM 1653 C C . LEU B 1 61 ? 0.73 18.125 -1.098 1 95.19 61 LEU B C 1
ATOM 1655 O O . LEU B 1 61 ? 0.144 18.719 -0.189 1 95.19 61 LEU B O 1
ATOM 1659 N N . ARG B 1 62 ? 0.362 18.156 -2.309 1 94 62 ARG B N 1
ATOM 1660 C CA . ARG B 1 62 ? -0.847 18.891 -2.684 1 94 62 ARG B CA 1
ATOM 1661 C C . ARG B 1 62 ? -2.07 18.312 -1.975 1 94 62 ARG B C 1
ATOM 1663 O O . ARG B 1 62 ? -2.924 19.062 -1.498 1 94 62 ARG B O 1
ATOM 1670 N N . ALA B 1 63 ? -2.141 17.031 -1.947 1 95.62 63 ALA B N 1
ATOM 1671 C CA . ALA B 1 63 ? -3.242 16.375 -1.247 1 95.62 63 ALA B CA 1
ATOM 1672 C C . ALA B 1 63 ? -3.266 16.766 0.227 1 95.62 63 ALA B C 1
ATOM 1674 O O . ALA B 1 63 ? -4.328 17.062 0.78 1 95.62 63 ALA B O 1
ATOM 1675 N N . ALA B 1 64 ? -2.127 16.781 0.814 1 96.56 64 ALA B N 1
ATOM 1676 C CA . ALA B 1 64 ? -2.018 17.172 2.217 1 96.56 64 ALA B CA 1
ATOM 1677 C C . ALA B 1 64 ? -2.49 18.609 2.426 1 96.56 64 ALA B C 1
ATOM 1679 O O . ALA B 1 64 ? -3.225 18.891 3.375 1 96.56 64 ALA B O 1
ATOM 1680 N N . GLY B 1 65 ? -2.025 19.469 1.578 1 96.19 65 GLY B N 1
ATOM 1681 C CA . GLY B 1 65 ? -2.477 20.859 1.649 1 96.19 65 GLY B CA 1
ATOM 1682 C C . GLY B 1 65 ? -3.982 21 1.523 1 96.19 65 GLY B C 1
ATOM 1683 O O . GLY B 1 65 ? -4.602 21.781 2.25 1 96.19 65 GLY B O 1
ATOM 1684 N N . TRP B 1 66 ? -4.465 20.281 0.651 1 96.12 66 TRP B N 1
ATOM 1685 C CA . TRP B 1 66 ? -5.91 20.297 0.449 1 96.12 66 TRP B CA 1
ATOM 1686 C C . TRP B 1 66 ? -6.641 19.844 1.707 1 96.12 66 TRP B C 1
ATOM 1688 O O . TRP B 1 66 ? -7.629 20.469 2.115 1 96.12 66 TRP B O 1
ATOM 1698 N N . VAL B 1 67 ? -6.266 18.781 2.332 1 97.19 67 VAL B N 1
ATOM 1699 C CA . VAL B 1 67 ? -6.898 18.25 3.539 1 97.19 67 VAL B CA 1
ATOM 170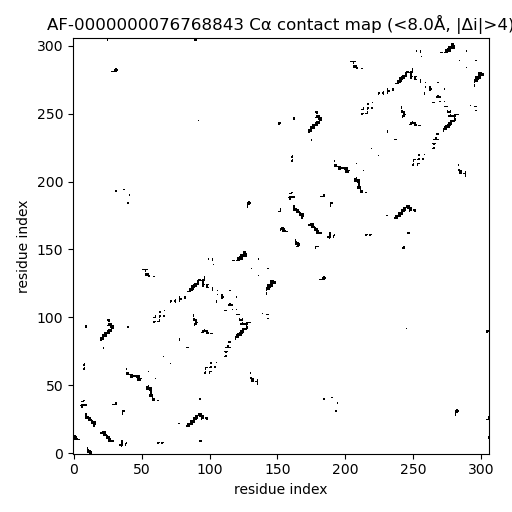0 C C . VAL B 1 67 ? -6.82 19.297 4.656 1 97.19 67 VAL B C 1
ATOM 1702 O O . VAL B 1 67 ? -7.809 19.547 5.352 1 97.19 67 VAL B O 1
ATOM 1705 N N . LEU B 1 68 ? -5.645 19.875 4.816 1 97 68 LEU B N 1
ATOM 1706 C CA . LEU B 1 68 ? -5.5 20.891 5.867 1 97 68 LEU B CA 1
ATOM 1707 C C . LEU B 1 68 ? -6.457 22.047 5.641 1 97 68 LEU B C 1
ATOM 1709 O O . LEU B 1 68 ? -7.137 22.484 6.57 1 97 68 LEU B O 1
ATOM 1713 N N . ASP B 1 69 ? -6.52 22.516 4.441 1 96 69 ASP B N 1
ATOM 1714 C CA . ASP B 1 69 ? -7.402 23.641 4.137 1 96 69 ASP B CA 1
ATOM 1715 C C . ASP B 1 69 ? -8.859 23.281 4.395 1 96 69 ASP B C 1
ATOM 1717 O O . ASP B 1 69 ? -9.609 24.062 4.965 1 96 69 ASP B O 1
ATOM 1721 N N . ARG B 1 70 ? -9.188 22.156 4.039 1 96.12 70 ARG B N 1
ATOM 1722 C CA . ARG B 1 70 ? -10.578 21.734 4.141 1 96.12 70 ARG B CA 1
ATOM 1723 C C . ARG B 1 70 ? -10.969 21.484 5.594 1 96.12 70 ARG B C 1
ATOM 1725 O O . ARG B 1 70 ? -12.094 21.766 6 1 96.12 70 ARG B O 1
ATOM 1732 N N . GLU B 1 71 ? -10.07 20.875 6.344 1 97.06 71 GLU B N 1
ATOM 1733 C CA . GLU B 1 71 ? -10.414 20.422 7.684 1 97.06 71 GLU B CA 1
ATOM 1734 C C . GLU B 1 71 ? -9.906 21.391 8.75 1 97.06 71 GLU B C 1
ATOM 1736 O O . GLU B 1 71 ? -10.031 21.125 9.945 1 97.06 71 GLU B O 1
ATOM 1741 N N . CYS B 1 72 ? -9.383 22.484 8.367 1 96.56 72 CYS B N 1
ATOM 1742 C CA . CYS B 1 72 ? -8.727 23.406 9.289 1 96.56 72 CYS B CA 1
ATOM 1743 C C . CYS B 1 72 ? -9.68 23.844 10.398 1 96.56 72 CYS B C 1
ATOM 1745 O O . CYS B 1 72 ? -9.344 23.75 11.578 1 96.56 72 CYS B O 1
ATOM 1747 N N . ASP B 1 73 ? -10.844 24.266 10.047 1 96.88 73 ASP B N 1
ATOM 1748 C CA . ASP B 1 73 ? -11.805 24.75 11.031 1 96.88 73 ASP B CA 1
ATOM 1749 C C . ASP B 1 73 ? -12.227 23.625 11.984 1 96.88 73 ASP B C 1
ATOM 1751 O O . ASP B 1 73 ? -12.32 23.844 13.195 1 96.88 73 ASP B O 1
ATOM 1755 N N . LEU B 1 74 ? -12.461 22.516 11.391 1 97.56 74 LEU B N 1
ATOM 1756 C CA . LEU B 1 74 ? -12.867 21.375 12.211 1 97.56 74 LEU B CA 1
ATOM 1757 C C . LEU B 1 74 ? -11.773 21.016 13.211 1 97.56 74 LEU B C 1
ATOM 1759 O O . LEU B 1 74 ? -12.055 20.828 14.398 1 97.56 74 LEU B O 1
ATOM 1763 N N . LEU B 1 75 ? -10.602 20.938 12.734 1 97.5 75 LEU B N 1
ATOM 1764 C CA . LEU B 1 75 ? -9.484 20.547 13.594 1 97.5 75 LEU B CA 1
ATOM 1765 C C . LEU B 1 75 ? -9.242 21.609 14.672 1 97.5 75 LEU B C 1
ATOM 1767 O O . LEU B 1 75 ? -9 21.266 15.836 1 97.5 75 LEU B O 1
ATOM 1771 N N . ARG B 1 76 ? -9.344 22.812 14.312 1 96.56 76 ARG B N 1
ATOM 1772 C CA . ARG B 1 76 ? -9.188 23.906 15.266 1 96.56 76 ARG B CA 1
ATOM 1773 C C . ARG B 1 76 ? -10.242 23.828 16.359 1 96.56 76 ARG B C 1
ATOM 1775 O O . ARG B 1 76 ? -9.922 23.953 17.547 1 96.56 76 ARG B O 1
ATOM 1782 N N . ASP B 1 77 ? -11.406 23.609 15.922 1 97.19 77 ASP B N 1
ATOM 1783 C CA . ASP B 1 77 ? -12.508 23.531 16.875 1 97.19 77 ASP B CA 1
ATOM 1784 C C . ASP B 1 77 ? -12.297 22.375 17.859 1 97.19 77 ASP B C 1
ATOM 1786 O O . ASP B 1 77 ? -12.523 22.516 19.062 1 97.19 77 ASP B O 1
ATOM 1790 N N . LEU B 1 78 ? -11.922 21.25 17.359 1 97.5 78 LEU B N 1
ATOM 1791 C CA . LEU B 1 78 ? -11.695 20.078 18.203 1 97.5 78 LEU B CA 1
ATOM 1792 C C . LEU B 1 78 ? -10.539 20.312 19.156 1 97.5 78 LEU B C 1
ATOM 1794 O O . LEU B 1 78 ? -10.617 19.938 20.328 1 97.5 78 LEU B O 1
ATOM 1798 N N . LEU B 1 79 ? -9.516 20.906 18.703 1 96.69 79 LEU B N 1
ATOM 1799 C CA . LEU B 1 79 ? -8.352 21.188 19.547 1 96.69 79 LEU B CA 1
ATOM 1800 C C . LEU B 1 79 ? -8.695 22.188 20.641 1 96.69 79 LEU B C 1
ATOM 1802 O O . LEU B 1 79 ? -8.133 22.141 21.734 1 96.69 79 LEU B O 1
ATOM 1806 N N . ASP B 1 80 ? -9.602 23.109 20.359 1 96.31 80 ASP B N 1
ATOM 1807 C CA . ASP B 1 80 ? -10.078 24.062 21.359 1 96.31 80 ASP B CA 1
ATOM 1808 C C . ASP B 1 80 ? -10.938 23.359 22.422 1 96.31 80 ASP B C 1
ATOM 1810 O O . ASP B 1 80 ? -10.844 23.672 23.609 1 96.31 80 ASP B O 1
ATOM 1814 N N . ARG B 1 81 ? -11.758 22.469 21.922 1 97.31 81 ARG B N 1
ATOM 1815 C CA . ARG B 1 81 ? -12.664 21.75 22.812 1 97.31 81 ARG B CA 1
ATOM 1816 C C . ARG B 1 81 ? -11.898 20.766 23.688 1 97.31 81 ARG B C 1
ATOM 1818 O O . ARG B 1 81 ? -12.266 20.531 24.844 1 97.31 81 ARG B O 1
ATOM 1825 N N . TYR B 1 82 ? -10.852 20.188 23.109 1 97.12 82 TYR B N 1
ATOM 1826 C CA . TYR B 1 82 ? -10.055 19.203 23.812 1 97.12 82 TYR B CA 1
ATOM 1827 C C . TYR B 1 82 ? -8.578 19.594 23.812 1 97.12 82 TYR B C 1
ATOM 1829 O O . TYR B 1 82 ? -7.754 18.922 23.188 1 97.12 82 TYR B O 1
ATOM 1837 N N . PRO B 1 83 ? -8.211 20.5 24.656 1 95 83 PRO B N 1
ATOM 1838 C CA . PRO B 1 83 ? -6.871 21.094 24.594 1 95 83 PRO B CA 1
ATOM 1839 C C . PRO B 1 83 ? -5.777 20.125 25.016 1 95 83 PRO B C 1
ATOM 1841 O O . PRO B 1 83 ? -4.598 20.328 24.719 1 95 83 PRO B O 1
ATOM 1844 N N . ALA B 1 84 ? -6.109 19.047 25.688 1 95.88 84 ALA B N 1
ATOM 1845 C CA . ALA B 1 84 ? -5.109 18.094 26.156 1 95.88 84 ALA B CA 1
ATOM 1846 C C . ALA B 1 84 ? -4.922 16.953 25.141 1 95.88 84 ALA B C 1
ATOM 1848 O O . ALA B 1 84 ? -4.02 16.125 25.297 1 95.88 84 ALA B O 1
ATOM 1849 N N . TYR B 1 85 ? -5.758 16.906 24.078 1 97.38 85 TYR B N 1
ATOM 1850 C CA . TYR B 1 85 ? -5.707 15.797 23.125 1 97.38 85 TYR B CA 1
ATOM 1851 C C . TYR B 1 85 ? -4.535 15.961 22.156 1 97.38 85 TYR B C 1
ATOM 1853 O O . TYR B 1 85 ? -4.168 17.094 21.812 1 97.38 85 TYR B O 1
ATOM 1861 N N . THR B 1 86 ? -3.992 14.844 21.781 1 97.88 86 THR B N 1
ATOM 1862 C CA . THR B 1 86 ? -3.023 14.82 20.688 1 97.88 86 THR B CA 1
ATOM 1863 C C . THR B 1 86 ? -3.729 14.836 19.328 1 97.88 86 THR B C 1
ATOM 1865 O O . THR B 1 86 ? -4.926 14.547 19.25 1 97.88 86 THR B O 1
ATOM 1868 N N . LEU B 1 87 ? -3.025 15.328 18.359 1 98.38 87 LEU B N 1
ATOM 1869 C CA . LEU B 1 87 ? -3.451 15.273 16.969 1 98.38 87 LEU B CA 1
ATOM 1870 C C . LEU B 1 87 ? -2.627 14.25 16.188 1 98.38 87 LEU B C 1
ATOM 1872 O O . LEU B 1 87 ? -1.416 14.422 16.016 1 98.38 87 LEU B O 1
ATOM 1876 N N . THR B 1 88 ? -3.307 13.234 15.711 1 98.56 88 THR B N 1
ATOM 1877 C CA . THR B 1 88 ? -2.617 12.133 15.055 1 98.56 88 THR B CA 1
ATOM 1878 C C . THR B 1 88 ? -3.1 11.969 13.617 1 98.56 88 THR B C 1
ATOM 1880 O O . THR B 1 88 ? -4.305 11.922 13.359 1 98.56 88 THR B O 1
ATOM 1883 N N . PHE B 1 89 ? -2.143 11.906 12.703 1 98.38 89 PHE B N 1
ATOM 1884 C CA . PHE B 1 89 ? -2.396 11.523 11.312 1 98.38 89 PHE B CA 1
ATOM 1885 C C . PHE B 1 89 ? -1.896 10.109 11.039 1 98.38 89 PHE B C 1
ATOM 1887 O O . PHE B 1 89 ? -0.797 9.742 11.461 1 98.38 89 PHE B O 1
ATOM 1894 N N . THR B 1 90 ? -2.766 9.328 10.359 1 97.31 90 THR B N 1
ATOM 1895 C CA . THR B 1 90 ? -2.348 7.961 10.078 1 97.31 90 THR B CA 1
ATOM 1896 C C . THR B 1 90 ? -2.918 7.484 8.75 1 97.31 90 THR B C 1
ATOM 1898 O O . THR B 1 90 ? -3.84 8.094 8.203 1 97.31 90 THR B O 1
ATOM 1901 N N . GLY B 1 91 ? -2.322 6.473 8.18 1 94 91 GLY B N 1
ATOM 1902 C CA . GLY B 1 91 ? -2.75 5.863 6.934 1 94 91 GLY B CA 1
ATOM 1903 C C . GLY B 1 91 ? -1.88 4.691 6.512 1 94 91 GLY B C 1
ATOM 1904 O O . GLY B 1 91 ? -0.848 4.426 7.129 1 94 91 GLY B O 1
ATOM 1905 N N . HIS B 1 92 ? -2.391 4.117 5.555 1 90.69 92 HIS B N 1
ATOM 1906 C CA . HIS B 1 92 ? -1.654 2.99 4.996 1 90.69 92 HIS B CA 1
ATOM 1907 C C . HIS B 1 92 ? -1.228 3.268 3.559 1 90.69 92 HIS B C 1
ATOM 1909 O O . HIS B 1 92 ? -1.952 3.926 2.809 1 90.69 92 HIS B O 1
ATOM 1915 N N . SER B 1 93 ? 0.025 2.756 3.139 1 91.38 93 SER B N 1
ATOM 1916 C CA . SER B 1 93 ? 0.535 2.854 1.774 1 91.38 93 SER B CA 1
ATOM 1917 C C . SER B 1 93 ? 0.425 4.281 1.244 1 91.38 93 SER B C 1
ATOM 1919 O O . SER B 1 93 ? 1.06 5.195 1.771 1 91.38 93 SER B O 1
ATOM 1921 N N . LEU B 1 94 ? -0.448 4.527 0.244 1 92.12 94 LEU B N 1
ATOM 1922 C CA . LEU B 1 94 ? -0.638 5.863 -0.311 1 92.12 94 LEU B CA 1
ATOM 1923 C C . LEU B 1 94 ? -1.153 6.824 0.753 1 92.12 94 LEU B C 1
ATOM 1925 O O . LEU B 1 94 ? -0.677 7.957 0.854 1 92.12 94 LEU B O 1
ATOM 1929 N N . GLY B 1 95 ? -2.066 6.336 1.508 1 94 95 GLY B N 1
ATOM 1930 C CA . GLY B 1 95 ? -2.613 7.141 2.59 1 94 95 GLY B CA 1
ATOM 1931 C C . GLY B 1 95 ? -1.579 7.52 3.635 1 94 95 GLY B C 1
ATOM 1932 O O . GLY B 1 95 ? -1.641 8.609 4.211 1 94 95 GLY B O 1
ATOM 1933 N N . ALA B 1 96 ? -0.662 6.617 3.838 1 95.12 96 ALA B N 1
ATOM 1934 C CA . ALA B 1 96 ? 0.42 6.902 4.777 1 95.12 96 ALA B CA 1
ATOM 1935 C C . ALA B 1 96 ? 1.304 8.039 4.27 1 95.12 96 ALA B C 1
ATOM 1937 O O . ALA B 1 96 ? 1.811 8.836 5.055 1 95.12 96 ALA B O 1
ATOM 1938 N N . GLY B 1 97 ? 1.506 8.094 2.969 1 94.75 97 GLY B N 1
ATOM 1939 C CA . GLY B 1 97 ? 2.236 9.203 2.367 1 94.75 97 GLY B CA 1
ATOM 1940 C C . GLY B 1 97 ? 1.562 10.547 2.574 1 94.75 97 GLY B C 1
ATOM 1941 O O . GLY B 1 97 ? 2.219 11.523 2.938 1 94.75 97 GLY B O 1
ATOM 1942 N N . VAL B 1 98 ? 0.326 10.539 2.393 1 96.56 98 VAL B N 1
ATOM 1943 C CA . VAL B 1 98 ? -0.423 11.773 2.592 1 96.56 98 VAL B CA 1
ATOM 1944 C C . VAL B 1 98 ? -0.378 12.172 4.066 1 96.56 98 VAL B C 1
ATOM 1946 O O . VAL B 1 98 ? -0.208 13.352 4.391 1 96.56 98 VAL B O 1
ATOM 1949 N N . ALA B 1 99 ? -0.51 11.203 4.91 1 97.88 99 ALA B N 1
ATOM 1950 C CA . ALA B 1 99 ? -0.464 11.469 6.344 1 97.88 99 ALA B CA 1
ATOM 1951 C C . ALA B 1 99 ? 0.868 12.094 6.742 1 97.88 99 ALA B C 1
ATOM 1953 O O . ALA B 1 99 ? 0.905 13.039 7.539 1 97.88 99 ALA B O 1
ATOM 1954 N N . ALA B 1 100 ? 1.891 11.578 6.18 1 97.5 100 ALA B N 1
ATOM 1955 C CA . ALA B 1 100 ? 3.219 12.117 6.461 1 97.5 100 ALA B CA 1
ATOM 1956 C C . ALA B 1 100 ? 3.336 13.562 5.984 1 97.5 100 ALA B C 1
ATOM 1958 O O . ALA B 1 100 ? 3.805 14.43 6.727 1 97.5 100 ALA B O 1
ATOM 1959 N N . MET B 1 101 ? 2.883 13.812 4.809 1 96.69 101 MET B N 1
ATOM 1960 C CA . MET B 1 101 ? 2.92 15.164 4.27 1 96.69 101 MET B CA 1
ATOM 1961 C C . MET B 1 101 ? 2.074 16.109 5.117 1 96.69 101 MET B C 1
ATOM 1963 O O . MET B 1 101 ? 2.471 17.25 5.371 1 96.69 101 MET B O 1
ATOM 1967 N N . LEU B 1 102 ? 0.941 15.602 5.492 1 98.25 102 LEU B N 1
ATOM 1968 C CA . LEU B 1 102 ? 0.028 16.406 6.305 1 98.25 102 LEU B CA 1
ATOM 1969 C C . LEU B 1 102 ? 0.674 16.781 7.633 1 98.25 102 LEU B C 1
ATOM 1971 O O . LEU B 1 102 ? 0.552 17.922 8.078 1 98.25 102 LEU B O 1
ATOM 1975 N N . THR B 1 103 ? 1.311 15.891 8.195 1 98.44 103 THR B N 1
ATOM 1976 C CA . THR B 1 103 ? 2.006 16.156 9.445 1 98.44 103 THR B CA 1
ATOM 1977 C C . THR B 1 103 ? 3.03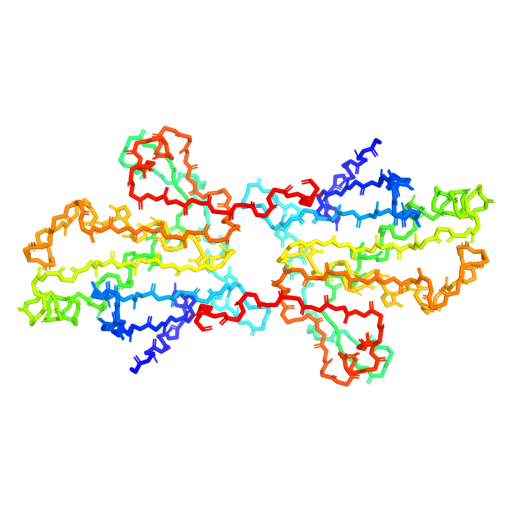7 17.266 9.266 1 98.44 103 THR B C 1
ATOM 1979 O O . THR B 1 103 ? 3.109 18.188 10.078 1 98.44 103 THR B O 1
ATOM 1982 N N . MET B 1 104 ? 3.799 17.203 8.227 1 98 104 MET B N 1
ATOM 1983 C CA . MET B 1 104 ? 4.816 18.219 7.965 1 98 104 MET B CA 1
ATOM 1984 C C . MET B 1 104 ? 4.18 19.594 7.746 1 98 104 MET B C 1
ATOM 1986 O O . MET B 1 104 ? 4.629 20.594 8.32 1 98 104 MET B O 1
ATOM 1990 N N . VAL B 1 105 ? 3.16 19.625 6.973 1 97.81 105 VAL B N 1
ATOM 1991 C CA . VAL B 1 105 ? 2.52 20.906 6.668 1 97.81 105 VAL B CA 1
ATOM 1992 C C . VAL B 1 105 ? 1.896 21.484 7.938 1 97.81 105 VAL B C 1
ATOM 1994 O O . VAL B 1 105 ? 1.944 22.688 8.164 1 97.81 105 VAL B O 1
ATOM 1997 N N . VAL B 1 106 ? 1.327 20.656 8.75 1 98 106 VAL B N 1
ATOM 1998 C CA . VAL B 1 106 ? 0.705 21.109 9.992 1 98 106 VAL B CA 1
ATOM 1999 C C . VAL B 1 106 ? 1.772 21.656 10.938 1 98 106 VAL B C 1
ATOM 2001 O O . VAL B 1 106 ? 1.61 22.734 11.516 1 98 106 VAL B O 1
ATOM 2004 N N . VAL B 1 107 ? 2.832 20.922 11.047 1 97.75 107 VAL B N 1
ATOM 2005 C CA . VAL B 1 107 ? 3.914 21.328 11.938 1 97.75 107 VAL B CA 1
ATOM 2006 C C . VAL B 1 107 ? 4.48 22.672 11.492 1 97.75 107 VAL B C 1
ATOM 2008 O O . VAL B 1 107 ? 4.867 23.5 12.328 1 97.75 107 VAL B O 1
ATOM 2011 N N . LEU B 1 108 ? 4.484 22.906 10.234 1 97.06 108 LEU B N 1
ATOM 2012 C CA . LEU B 1 108 ? 5.023 24.156 9.688 1 97.06 108 LEU B CA 1
ATOM 2013 C C . LEU B 1 108 ? 3.988 25.266 9.758 1 97.06 108 LEU B C 1
ATOM 2015 O O . LEU B 1 108 ? 4.312 26.438 9.523 1 97.06 108 LEU B O 1
ATOM 2019 N N . ASN B 1 109 ? 2.727 24.906 10.07 1 95.88 109 ASN B N 1
ATOM 2020 C CA . ASN B 1 109 ? 1.638 25.891 10.109 1 95.88 109 ASN B CA 1
ATOM 2021 C C . ASN B 1 109 ? 0.776 25.719 11.352 1 95.88 109 ASN B C 1
ATOM 2023 O O . ASN B 1 109 ? -0.453 25.703 11.266 1 95.88 109 ASN B O 1
ATOM 2027 N N . LEU B 1 110 ? 1.388 25.578 12.445 1 94.19 110 LEU B N 1
ATOM 2028 C CA . LEU B 1 110 ? 0.686 25.297 13.695 1 94.19 110 LEU B CA 1
ATOM 2029 C C . LEU B 1 110 ? -0.269 26.438 14.055 1 94.19 110 LEU B C 1
ATOM 2031 O O . LEU B 1 110 ? -1.314 26.203 14.664 1 94.19 110 LEU B O 1
ATOM 2035 N N . ASP B 1 111 ? 0.025 27.562 13.625 1 92.81 111 ASP B N 1
ATOM 2036 C CA . ASP B 1 111 ? -0.789 28.734 13.922 1 92.81 111 ASP B CA 1
ATOM 2037 C C . ASP B 1 111 ? -2.17 28.625 13.281 1 92.81 111 ASP B C 1
ATOM 2039 O O . ASP B 1 111 ? -3.146 29.172 13.805 1 92.81 111 ASP B O 1
ATOM 2043 N N . LYS B 1 112 ? -2.191 27.891 12.203 1 92.69 112 LYS B N 1
ATOM 2044 C CA . LYS B 1 112 ? -3.473 27.703 11.531 1 92.69 112 LYS B CA 1
ATOM 2045 C C . LYS B 1 112 ? -4.43 26.875 12.391 1 92.69 112 LYS B C 1
ATOM 2047 O O . LYS B 1 112 ? -5.648 26.969 12.234 1 92.69 112 LYS B O 1
ATOM 2052 N N . LEU B 1 113 ? -3.918 26.094 13.273 1 93.81 113 LEU B N 1
ATOM 2053 C CA . LEU B 1 113 ? -4.746 25.188 14.07 1 93.81 113 LEU B CA 1
ATOM 2054 C C . LEU B 1 113 ? -4.875 25.703 15.508 1 93.81 113 LEU B C 1
ATOM 2056 O O . LEU B 1 113 ? -5.469 25.031 16.359 1 93.81 113 LEU B O 1
ATOM 2060 N N . GLY B 1 114 ? -4.332 26.844 15.734 1 86.5 114 GLY B N 1
ATOM 2061 C CA . GLY B 1 114 ? -4.477 27.438 17.062 1 86.5 114 GLY B CA 1
ATOM 2062 C C . GLY B 1 114 ? -3.355 27.062 18 1 86.5 114 GLY B C 1
ATOM 2063 O O . GLY B 1 114 ? -2.18 27.266 17.688 1 86.5 114 GLY B O 1
ATOM 2064 N N . LYS B 1 115 ? -3.803 26.359 19.078 1 77.88 115 LYS B N 1
ATOM 2065 C CA . LYS B 1 115 ? -2.877 26.188 20.203 1 77.88 115 LYS B CA 1
ATOM 2066 C C . LYS B 1 115 ? -2.18 24.844 20.141 1 77.88 115 LYS B C 1
ATOM 2068 O O . LYS B 1 115 ? -1.611 24.375 21.125 1 77.88 115 LYS B O 1
ATOM 2073 N N . VAL B 1 116 ? -2.207 24.25 19.016 1 85.31 116 VAL B N 1
ATOM 2074 C CA . VAL B 1 116 ? -1.562 22.938 18.984 1 85.31 116 VAL B CA 1
ATOM 2075 C C . VAL B 1 116 ? -0.05 23.109 18.859 1 85.31 116 VAL B C 1
ATOM 2077 O O . VAL B 1 116 ? 0.422 24 18.141 1 85.31 116 VAL B O 1
ATOM 2080 N N . GLU B 1 117 ? 0.667 22.297 19.703 1 93.25 117 GLU B N 1
ATOM 2081 C CA . GLU B 1 117 ? 2.127 22.297 19.672 1 93.25 117 GLU B CA 1
ATOM 2082 C C . GLU B 1 117 ? 2.656 21.109 18.875 1 93.25 117 GLU B C 1
ATOM 2084 O O . GLU B 1 117 ? 1.961 20.094 18.703 1 93.25 117 GLU B O 1
ATOM 2089 N N . ARG B 1 118 ? 3.893 21.297 18.359 1 95.56 118 ARG B N 1
ATOM 2090 C CA . ARG B 1 118 ? 4.566 20.25 17.609 1 95.56 118 ARG B CA 1
ATOM 2091 C C . ARG B 1 118 ? 4.566 18.938 18.375 1 95.56 118 ARG B C 1
ATOM 2093 O O . ARG B 1 118 ? 4.332 17.875 17.797 1 95.56 118 ARG B O 1
ATOM 2100 N N . GLY B 1 119 ? 4.75 19.062 19.719 1 95.44 119 GLY B N 1
ATOM 2101 C CA . GLY B 1 119 ? 4.871 17.875 20.562 1 95.44 119 GLY B CA 1
ATOM 2102 C C . GLY B 1 119 ? 3.574 17.094 20.672 1 95.44 119 GLY B C 1
ATOM 2103 O O . GLY B 1 119 ? 3.576 15.938 21.094 1 95.44 119 GLY B O 1
ATOM 2104 N N . ARG B 1 120 ? 2.537 17.688 20.219 1 96.19 120 ARG B N 1
ATOM 2105 C CA . ARG B 1 120 ? 1.241 17.031 20.328 1 96.19 120 ARG B CA 1
ATOM 2106 C C . ARG B 1 120 ? 0.76 16.578 18.953 1 96.19 120 ARG B C 1
ATOM 2108 O O . ARG B 1 120 ? -0.349 16.047 18.812 1 96.19 120 ARG B O 1
ATOM 2115 N N . THR B 1 121 ? 1.516 16.797 17.984 1 97.62 121 THR B N 1
ATOM 2116 C CA . THR B 1 121 ? 1.238 16.359 16.609 1 97.62 121 THR B CA 1
ATOM 2117 C C . THR B 1 121 ? 2.082 15.133 16.266 1 97.62 121 THR B C 1
ATOM 2119 O O . THR B 1 121 ? 3.299 15.133 16.469 1 97.62 121 THR B O 1
ATOM 2122 N N . ARG B 1 122 ? 1.407 14.117 15.758 1 97.75 122 ARG B N 1
ATOM 2123 C CA . ARG B 1 122 ? 2.168 12.922 15.414 1 97.75 122 ARG B CA 1
ATOM 2124 C C . ARG B 1 122 ? 1.558 12.211 14.211 1 97.75 122 ARG B C 1
ATOM 2126 O O . ARG B 1 122 ? 0.408 12.469 13.844 1 97.75 122 ARG B O 1
ATOM 2133 N N . CYS B 1 123 ? 2.398 11.375 13.609 1 98.38 123 CYS B N 1
ATOM 2134 C CA . CYS B 1 123 ? 2.002 10.555 12.469 1 98.38 123 CYS B CA 1
ATOM 2135 C C . CYS B 1 123 ? 2.43 9.109 12.664 1 98.38 123 CYS B C 1
ATOM 2137 O O . CYS B 1 123 ? 3.566 8.836 13.055 1 98.38 123 CYS B O 1
ATOM 2139 N N . TYR B 1 124 ? 1.507 8.211 12.469 1 96.69 124 TYR B N 1
ATOM 2140 C CA . TYR B 1 124 ? 1.816 6.793 12.305 1 96.69 124 TYR B CA 1
ATOM 2141 C C . TYR B 1 124 ? 1.556 6.34 10.875 1 96.69 124 TYR B C 1
ATOM 2143 O O . TYR B 1 124 ? 0.413 6.062 10.5 1 96.69 124 TYR B O 1
ATOM 2151 N N . ALA B 1 125 ? 2.604 6.25 10.117 1 95.25 125 ALA B N 1
ATOM 2152 C CA . ALA B 1 125 ? 2.553 5.852 8.719 1 95.25 125 ALA B CA 1
ATOM 2153 C C . ALA B 1 125 ? 2.82 4.359 8.555 1 95.25 125 ALA B C 1
ATOM 2155 O O . ALA B 1 125 ? 3.939 3.895 8.789 1 95.25 125 ALA B O 1
ATOM 2156 N N . MET B 1 126 ? 1.795 3.672 8.047 1 91.31 126 MET B N 1
ATOM 2157 C CA . MET B 1 126 ? 1.95 2.23 7.871 1 91.31 126 MET B CA 1
ATOM 2158 C C . MET B 1 126 ? 2.398 1.897 6.453 1 91.31 126 MET B C 1
ATOM 2160 O O . MET B 1 126 ? 1.652 2.107 5.496 1 91.31 126 MET B O 1
ATOM 2164 N N . ALA B 1 127 ? 3.617 1.4 6.352 1 88.06 127 ALA B N 1
ATOM 2165 C CA . ALA B 1 127 ? 4.219 0.979 5.09 1 88.06 127 ALA B CA 1
ATOM 2166 C C . ALA B 1 127 ? 4.117 2.08 4.039 1 88.06 127 ALA B C 1
ATOM 2168 O O . ALA B 1 127 ? 3.623 1.849 2.934 1 88.06 127 ALA B O 1
ATOM 2169 N N . PRO B 1 128 ? 4.656 3.215 4.395 1 88.31 128 PRO B N 1
ATOM 2170 C CA . PRO B 1 128 ? 4.57 4.32 3.439 1 88.31 128 PRO B CA 1
ATOM 2171 C C . PRO B 1 128 ? 5.48 4.125 2.229 1 88.31 128 PRO B C 1
ATOM 2173 O O . PRO B 1 128 ? 6.523 3.479 2.334 1 88.31 128 PRO B O 1
ATOM 2176 N N . ALA B 1 129 ? 4.961 4.645 1.149 1 80.56 129 ALA B N 1
ATOM 2177 C CA . ALA B 1 129 ? 5.891 4.758 0.027 1 80.56 129 ALA B CA 1
ATOM 2178 C C . ALA B 1 129 ? 6.953 5.816 0.297 1 80.56 129 ALA B C 1
ATOM 2180 O O . ALA B 1 129 ? 6.77 6.68 1.159 1 80.56 129 ALA B O 1
ATOM 2181 N N . ARG B 1 130 ? 8.094 5.684 -0.312 1 84.88 130 ARG B N 1
ATOM 2182 C CA . ARG B 1 130 ? 9.102 6.734 -0.216 1 84.88 130 ARG B CA 1
ATOM 2183 C C . ARG B 1 130 ? 8.602 8.031 -0.841 1 84.88 130 ARG B C 1
ATOM 2185 O O . ARG B 1 130 ? 8.547 8.156 -2.066 1 84.88 130 ARG B O 1
ATOM 2192 N N . CYS B 1 131 ? 8.297 8.914 0.08 1 91.88 131 CYS B N 1
ATOM 2193 C CA . CYS B 1 131 ? 7.598 10.07 -0.457 1 91.88 131 CYS B CA 1
ATOM 2194 C C . CYS B 1 131 ? 8.32 11.359 -0.098 1 91.88 131 CYS B C 1
ATOM 2196 O O . CYS B 1 131 ? 7.848 12.453 -0.421 1 91.88 131 CYS B O 1
ATOM 2198 N N . MET B 1 132 ? 9.43 11.281 0.58 1 93.44 132 MET B N 1
ATOM 2199 C CA . MET B 1 132 ? 10.195 12.469 0.917 1 93.44 132 MET B CA 1
ATOM 2200 C C . MET B 1 132 ? 11.688 12.156 0.961 1 93.44 132 MET B C 1
ATOM 2202 O O . MET B 1 132 ? 12.078 11 1.086 1 93.44 132 MET B O 1
ATOM 2206 N N . SER B 1 133 ? 12.477 13.211 0.807 1 93.88 133 SER B N 1
ATOM 2207 C CA . SER B 1 133 ? 13.922 13.039 0.86 1 93.88 133 SER B CA 1
ATOM 2208 C C . SER B 1 133 ? 14.383 12.664 2.266 1 93.88 133 SER B C 1
ATOM 2210 O O . SER B 1 133 ? 13.688 12.938 3.246 1 93.88 133 SER B O 1
ATOM 2212 N N . LEU B 1 134 ? 15.555 12.086 2.303 1 94.38 134 LEU B N 1
ATOM 2213 C CA . LEU B 1 134 ? 16.078 11.547 3.547 1 94.38 134 LEU B CA 1
ATOM 2214 C C . LEU B 1 134 ? 16.25 12.641 4.594 1 94.38 134 LEU B C 1
ATOM 2216 O O . LEU B 1 134 ? 15.969 12.422 5.777 1 94.38 134 LEU B O 1
ATOM 2220 N N . ASN B 1 135 ? 16.734 13.805 4.219 1 96.56 135 ASN B N 1
ATOM 2221 C CA . ASN B 1 135 ? 16.938 14.891 5.172 1 96.56 135 ASN B CA 1
ATOM 2222 C C . ASN B 1 135 ? 15.633 15.312 5.832 1 96.56 135 ASN B C 1
ATOM 2224 O O . ASN B 1 135 ? 15.602 15.633 7.023 1 96.56 135 ASN B O 1
ATOM 2228 N N . LEU B 1 136 ? 14.539 15.242 5.074 1 96.56 136 LEU B N 1
ATOM 2229 C CA . LEU B 1 136 ? 13.227 15.531 5.652 1 96.56 136 LEU B CA 1
ATOM 2230 C C . LEU B 1 136 ? 12.789 14.414 6.59 1 96.56 136 LEU B C 1
ATOM 2232 O O . LEU B 1 136 ? 12.234 14.672 7.66 1 96.56 136 LEU B O 1
ATOM 2236 N N . ALA B 1 137 ? 13.016 13.172 6.18 1 96 137 ALA B N 1
ATOM 2237 C CA . ALA B 1 137 ? 12.656 12.031 7.023 1 96 137 ALA B CA 1
ATOM 2238 C C . ALA B 1 137 ? 13.352 12.117 8.383 1 96 137 ALA B C 1
ATOM 2240 O O . ALA B 1 137 ? 12.742 11.836 9.414 1 96 137 ALA B O 1
ATOM 2241 N N . VAL B 1 138 ? 14.547 12.539 8.367 1 97.19 138 VAL B N 1
ATOM 2242 C CA . VAL B 1 138 ? 15.328 12.672 9.594 1 97.19 138 VAL B CA 1
ATOM 2243 C C . VAL B 1 138 ? 14.812 13.859 10.406 1 97.19 138 VAL B C 1
ATOM 2245 O O . VAL B 1 138 ? 14.594 13.742 11.617 1 97.19 138 VAL B O 1
ATOM 2248 N N . ARG B 1 139 ? 14.586 14.93 9.781 1 97.56 139 ARG B N 1
ATOM 2249 C CA . ARG B 1 139 ? 14.164 16.156 10.445 1 97.56 139 ARG B CA 1
ATOM 2250 C C . ARG B 1 139 ? 12.82 15.969 11.141 1 97.56 139 ARG B C 1
ATOM 2252 O O . ARG B 1 139 ? 12.586 16.531 12.219 1 97.56 139 ARG B O 1
ATOM 2259 N N . TYR B 1 140 ? 12.016 15.102 10.562 1 98 140 TYR B N 1
ATOM 2260 C CA . TYR B 1 140 ? 10.664 14.969 11.102 1 98 140 TYR B CA 1
ATOM 2261 C C . TYR B 1 140 ? 10.492 13.617 11.789 1 98 140 TYR B C 1
ATOM 2263 O O . TYR B 1 140 ? 9.359 13.18 12.031 1 98 140 TYR B O 1
ATOM 2271 N N . ALA B 1 141 ? 11.578 12.961 12.141 1 97.12 141 ALA B N 1
ATOM 2272 C CA . ALA B 1 141 ? 11.531 11.641 12.758 1 97.12 141 ALA B CA 1
ATOM 2273 C C . ALA B 1 141 ? 10.914 11.703 14.156 1 97.12 141 ALA B C 1
ATOM 2275 O O . ALA B 1 141 ? 10.438 10.695 14.68 1 97.12 141 ALA B O 1
ATOM 2276 N N . ASP B 1 142 ? 10.883 12.883 14.68 1 97.69 142 ASP B N 1
ATOM 2277 C CA . ASP B 1 142 ? 10.32 13.031 16.016 1 97.69 142 ASP B CA 1
ATOM 2278 C C . ASP B 1 142 ? 8.797 13.047 15.977 1 97.69 142 ASP B C 1
ATOM 2280 O O . ASP B 1 142 ? 8.141 12.758 16.984 1 97.69 142 ASP B O 1
ATOM 2284 N N . VAL B 1 143 ? 8.219 13.336 14.781 1 98.12 143 VAL B N 1
ATOM 2285 C CA . VAL B 1 143 ? 6.766 13.453 14.734 1 98.12 143 VAL B CA 1
ATOM 2286 C C . VAL B 1 143 ? 6.195 12.43 13.758 1 98.12 143 VAL B C 1
ATOM 2288 O O . VAL B 1 143 ? 4.992 12.148 13.773 1 98.12 143 VAL B O 1
ATOM 2291 N N . ILE B 1 144 ? 7.027 11.867 12.891 1 98 144 ILE B N 1
ATOM 2292 C CA . ILE B 1 144 ? 6.555 10.875 11.93 1 98 144 ILE B CA 1
ATOM 2293 C C . ILE B 1 144 ? 7.176 9.516 12.242 1 98 144 ILE B C 1
ATOM 2295 O O . ILE B 1 144 ? 8.383 9.328 12.094 1 98 144 ILE B O 1
ATOM 2299 N N . ASN B 1 145 ? 6.297 8.594 12.664 1 95.94 145 ASN B N 1
ATOM 2300 C CA . ASN B 1 145 ? 6.688 7.207 12.898 1 95.94 145 ASN B CA 1
ATOM 2301 C C . ASN B 1 145 ? 6.215 6.289 11.773 1 95.94 145 ASN B C 1
ATOM 2303 O O . ASN B 1 145 ? 5.016 6.09 11.586 1 95.94 145 ASN B O 1
ATOM 2307 N N . SER B 1 146 ? 7.16 5.781 11.023 1 91.44 146 SER B N 1
ATOM 2308 C CA . SER B 1 146 ? 6.844 4.855 9.938 1 91.44 146 SER B CA 1
ATOM 2309 C C . SER B 1 146 ? 6.992 3.406 10.383 1 91.44 146 SER B C 1
ATOM 2311 O O . SER B 1 146 ? 8.023 3.027 10.945 1 91.44 146 SER B O 1
ATOM 2313 N N . VAL B 1 147 ? 5.965 2.65 10.18 1 82.94 147 VAL B N 1
ATOM 2314 C CA . VAL B 1 147 ? 6 1.224 10.477 1 82.94 147 VAL B CA 1
ATOM 2315 C C . VAL B 1 147 ? 6.066 0.424 9.18 1 82.94 147 VAL B C 1
ATOM 2317 O O . VAL B 1 147 ? 5.199 0.558 8.312 1 82.94 14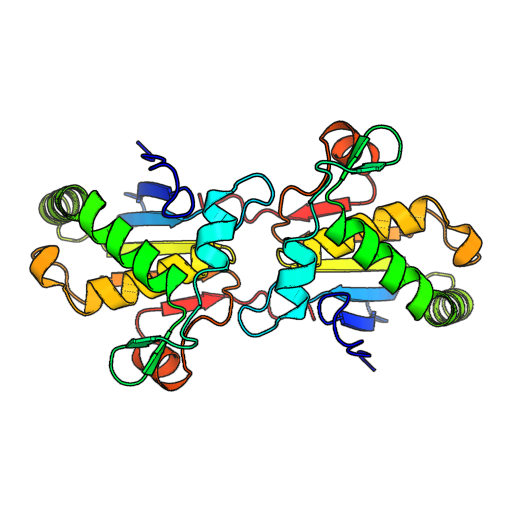7 VAL B O 1
ATOM 2320 N N . VAL B 1 148 ? 7.219 -0.043 8.875 1 69.75 148 VAL B N 1
ATOM 2321 C CA . VAL B 1 148 ? 7.398 -0.891 7.703 1 69.75 148 VAL B CA 1
ATOM 2322 C C . VAL B 1 148 ? 7.352 -2.361 8.117 1 69.75 148 VAL B C 1
ATOM 2324 O O . VAL B 1 148 ? 7.93 -2.746 9.133 1 69.75 148 VAL B O 1
ATOM 2327 N N . LEU B 1 149 ? 6.289 -3.002 7.883 1 53.19 149 LEU B N 1
ATOM 2328 C CA . LEU B 1 149 ? 6.312 -4.434 8.164 1 53.19 149 LEU B CA 1
ATOM 2329 C C . LEU B 1 149 ? 7.59 -5.07 7.629 1 53.19 149 LEU B C 1
ATOM 2331 O O . LEU B 1 149 ? 7.812 -5.105 6.418 1 53.19 149 LEU B O 1
ATOM 2335 N N . GLN B 1 150 ? 8.75 -4.625 8.234 1 44.53 150 GLN B N 1
ATOM 2336 C CA . GLN B 1 150 ? 10.055 -5.164 7.875 1 44.53 150 GLN B CA 1
ATOM 2337 C C . GLN B 1 150 ? 9.953 -6.625 7.457 1 44.53 150 GLN B C 1
ATOM 2339 O O . GLN B 1 150 ? 10.852 -7.152 6.797 1 44.53 150 GLN B O 1
ATOM 2344 N N . ASN B 1 151 ? 9.43 -7.484 8.328 1 37.06 151 ASN B N 1
ATOM 2345 C CA . ASN B 1 151 ? 9.898 -8.852 8.133 1 37.06 151 ASN B CA 1
ATOM 2346 C C . ASN B 1 151 ? 9.586 -9.359 6.727 1 37.06 151 ASN B C 1
ATOM 2348 O O . ASN B 1 151 ? 9.656 -10.555 6.461 1 37.06 151 ASN B O 1
ATOM 2352 N N . LEU B 1 152 ? 8.789 -8.625 6.148 1 36.38 152 LEU B N 1
ATOM 2353 C CA . LEU B 1 152 ? 8.617 -9.523 5.012 1 36.38 152 LEU B CA 1
ATOM 2354 C C . LEU B 1 152 ? 9.82 -9.469 4.082 1 36.38 152 LEU B C 1
ATOM 2356 O O . LEU B 1 152 ? 10.328 -10.5 3.652 1 36.38 152 LEU B O 1
ATOM 2360 N N . VAL B 1 153 ? 9.875 -8.797 2.738 1 32.25 153 VAL B N 1
ATOM 2361 C CA . VAL B 1 153 ? 11 -8.977 1.822 1 32.25 153 VAL B CA 1
ATOM 2362 C C . VAL B 1 153 ? 12 -7.832 1.993 1 32.25 153 VAL B C 1
ATOM 2364 O O . VAL B 1 153 ? 11.602 -6.68 2.182 1 32.25 153 VAL B O 1
#

pLDDT: mean 89.18, std 15.52, range [27.73, 98.56]

Organism: Aegilops tauschii subsp. strangulata (NCBI:txid200361)

Sequence (306 aa):
MGTICPGRVTPYLVYLDHAHADIVLALRGFNLGRESDYALLLDNRLGKRCFDGGYVHNGLLRAAGWVLDRECDLLRDLLDRYPAYTLTFTGHSLGAGVAAMLTMVVVLNLDKLGKVERGRTRCYAMAPARCMSLNLAVRYADVINSVVLQNLVMGTICPGRVTPYLVYLDHAHADIVLALRGFNLGRESDYALLLDNRLGKRCFDGGYVHNGLLRAAGWVLDRECDLLRDLLDRYPAYTLTFTGHSLGAGVAAMLTMVVVLNLDKLGKVERGRTRCYAMAPARCMSLNLAVRYADVINSVVLQNLV